Protein AF-T1FFJ6-F1 (afdb_monomer_lite)

Organism: Helobdella robusta (NCBI:txid6412)

InterPro domains:
  IPR009447 Phosphatidylinositol anchor biosynthesis protein PIGW/GWT1 [PF06423] (9-269)
  IPR009447 Phosphatidylinositol anchor biosynthesis protein PIGW/GWT1 [PTHR20661] (4-271)

pLDDT: mean 73.54, std 19.2, range [26.17, 97.69]

Structure (mmCIF, N/CA/C/O backbone):
data_AF-T1FFJ6-F1
#
_entry.id   AF-T1FFJ6-F1
#
loop_
_atom_site.group_PDB
_atom_site.id
_atom_site.type_symbol
_atom_site.label_atom_id
_atom_site.label_alt_id
_atom_site.label_comp_id
_atom_site.label_asym_id
_atom_site.label_entity_id
_atom_site.label_seq_id
_atom_site.pdbx_PDB_ins_code
_atom_site.Cartn_x
_atom_site.Cartn_y
_atom_site.Cartn_z
_atom_site.occupancy
_atom_site.B_iso_or_equiv
_atom_site.auth_seq_id
_atom_site.auth_comp_id
_atom_site.auth_asym_id
_atom_site.auth_atom_id
_atom_site.pdbx_PDB_model_num
ATOM 1 N N . MET A 1 1 ? -25.593 -15.992 19.941 1.00 48.88 1 MET A N 1
ATOM 2 C CA . MET A 1 1 ? -24.433 -15.674 19.081 1.00 48.88 1 MET A CA 1
ATOM 3 C C . MET A 1 1 ? -24.689 -14.421 18.258 1.00 48.88 1 MET A C 1
ATOM 5 O O . MET A 1 1 ? -23.862 -13.528 18.334 1.00 48.88 1 MET A O 1
ATOM 9 N N . ASP A 1 2 ? -25.833 -14.287 17.578 1.00 47.91 2 ASP A N 1
ATOM 10 C CA . ASP A 1 2 ? -26.120 -13.115 16.725 1.00 47.91 2 ASP A CA 1
ATOM 11 C C . ASP A 1 2 ? -26.075 -11.757 17.444 1.00 47.91 2 ASP A C 1
ATOM 13 O O . ASP A 1 2 ? -25.534 -10.806 16.896 1.00 47.91 2 ASP A O 1
ATOM 17 N N . PHE A 1 3 ? -26.541 -11.679 18.696 1.00 49.06 3 PHE A N 1
ATOM 18 C CA . PHE A 1 3 ? -26.467 -10.452 19.506 1.00 49.06 3 PHE A CA 1
ATOM 19 C C . PHE A 1 3 ? -25.027 -10.047 19.881 1.00 49.06 3 PHE A C 1
ATOM 21 O O . PHE A 1 3 ? -24.691 -8.871 19.914 1.00 49.06 3 PHE A O 1
ATOM 28 N N . PHE A 1 4 ? -24.148 -11.023 20.128 1.00 52.62 4 PHE A N 1
ATOM 29 C CA . PHE A 1 4 ? -22.737 -10.763 20.445 1.00 52.62 4 PHE A CA 1
ATOM 30 C C . PHE A 1 4 ? -21.957 -10.335 19.194 1.00 52.62 4 PHE A C 1
ATOM 32 O O . PHE A 1 4 ? -21.133 -9.428 19.236 1.00 52.62 4 PHE A O 1
ATOM 39 N N . PHE A 1 5 ? -22.268 -10.940 18.043 1.00 55.56 5 PHE A N 1
ATOM 40 C CA . PHE A 1 5 ? -21.715 -10.502 16.763 1.00 55.56 5 PHE A CA 1
ATOM 41 C C . PHE A 1 5 ? -22.251 -9.136 16.327 1.00 55.56 5 PHE A C 1
ATOM 43 O O . PHE A 1 5 ? -21.512 -8.403 15.679 1.00 55.56 5 PHE A O 1
ATOM 50 N N . SER A 1 6 ? -23.499 -8.770 16.646 1.00 58.81 6 SER A N 1
ATOM 51 C CA . SER A 1 6 ? -24.002 -7.423 16.353 1.00 58.81 6 SER A CA 1
ATOM 52 C C . SER A 1 6 ? -23.349 -6.370 17.246 1.00 58.81 6 SER A C 1
ATOM 54 O O . SER A 1 6 ? -22.950 -5.334 16.726 1.00 58.81 6 SER A O 1
ATOM 56 N N . SER A 1 7 ? -23.147 -6.649 18.541 1.00 60.81 7 SER A N 1
ATOM 57 C CA . SER A 1 7 ? -22.495 -5.693 19.447 1.00 60.81 7 SER A CA 1
ATOM 58 C C . SER A 1 7 ? -21.032 -5.442 19.074 1.00 60.81 7 SER A C 1
ATOM 60 O O . SER A 1 7 ? -20.617 -4.291 19.005 1.00 60.81 7 SER A O 1
ATOM 62 N N . LEU A 1 8 ? -20.265 -6.491 18.745 1.00 63.72 8 LEU A N 1
ATOM 63 C CA . LEU A 1 8 ? -18.880 -6.344 18.270 1.00 63.72 8 LEU A CA 1
ATOM 64 C C . LEU A 1 8 ? -18.794 -5.562 16.950 1.00 63.72 8 LEU A C 1
ATOM 66 O O . LEU A 1 8 ? -17.828 -4.843 16.710 1.00 63.72 8 LEU A O 1
ATOM 70 N N . LYS A 1 9 ? -19.806 -5.683 16.081 1.00 66.75 9 LYS A N 1
ATOM 71 C CA . LYS A 1 9 ? -19.880 -4.918 14.828 1.00 66.75 9 LYS A CA 1
ATOM 72 C C . LYS A 1 9 ? -20.173 -3.441 15.076 1.00 66.75 9 LYS A C 1
ATOM 74 O O . LYS A 1 9 ? -19.545 -2.602 14.442 1.00 66.75 9 LYS A O 1
ATOM 79 N N . GLU A 1 10 ? -21.107 -3.118 15.966 1.00 72.06 10 GLU A N 1
ATOM 80 C CA . GLU A 1 10 ? -21.405 -1.726 16.333 1.00 72.06 10 GLU A CA 1
ATOM 81 C C . GLU A 1 10 ? -20.199 -1.058 16.998 1.00 72.06 10 GLU A C 1
ATOM 83 O O . GLU A 1 10 ? -19.847 0.067 16.649 1.00 72.06 10 GLU A O 1
ATOM 88 N N . GLU A 1 11 ? -19.511 -1.787 17.879 1.00 75.38 11 GLU A N 1
ATOM 89 C CA . GLU A 1 11 ? -18.262 -1.341 18.493 1.00 75.38 11 GLU A CA 1
ATOM 90 C C . GLU A 1 11 ? -17.177 -1.085 17.440 1.00 75.38 11 GLU A C 1
ATOM 92 O O . GLU A 1 11 ? -16.515 -0.049 17.475 1.00 75.38 11 GLU A O 1
ATOM 97 N N . HIS A 1 12 ? -17.043 -1.975 16.452 1.00 74.12 12 HIS A N 1
ATOM 98 C CA . HIS A 1 12 ? -16.113 -1.789 15.342 1.00 74.12 12 HIS A CA 1
ATOM 99 C C . HIS A 1 12 ? -16.425 -0.539 14.514 1.00 74.12 12 HIS A C 1
ATOM 101 O O . HIS A 1 12 ? -15.521 0.240 14.224 1.00 74.12 12 HIS A O 1
ATOM 107 N N . VAL A 1 13 ? -17.694 -0.334 14.144 1.00 73.12 13 VAL A N 1
ATOM 108 C CA . VAL A 1 13 ? -18.114 0.840 13.366 1.00 73.12 13 VAL A CA 1
ATOM 109 C C . VAL A 1 13 ? -17.794 2.112 14.141 1.00 73.12 13 VAL A C 1
ATOM 111 O O . VAL A 1 13 ? -17.107 2.979 13.610 1.00 73.12 13 VAL A O 1
ATOM 114 N N . HIS A 1 14 ? -18.188 2.176 15.415 1.00 75.62 14 HIS A N 1
ATOM 115 C CA . HIS A 1 14 ? -17.895 3.318 16.279 1.00 75.62 14 HIS A CA 1
ATOM 116 C C . HIS A 1 14 ? -16.385 3.561 16.440 1.00 75.62 14 HIS A C 1
ATOM 118 O O . HIS A 1 14 ? -15.943 4.699 16.564 1.00 75.62 14 HIS A O 1
ATOM 124 N N . PHE A 1 15 ? -15.573 2.503 16.419 1.00 80.19 15 PHE A N 1
ATOM 125 C CA . PHE A 1 15 ? -14.118 2.589 16.528 1.00 80.19 15 PHE A CA 1
ATOM 126 C C . PHE A 1 15 ? -13.425 3.176 15.282 1.00 80.19 15 PHE A C 1
ATOM 128 O O . PHE A 1 15 ? -12.312 3.703 15.386 1.00 80.19 15 PHE A O 1
ATOM 135 N N . VAL A 1 16 ? -14.047 3.096 14.101 1.00 75.62 16 VAL A N 1
ATOM 136 C CA . VAL A 1 16 ? -13.462 3.578 12.832 1.00 75.62 16 VAL A CA 1
ATOM 137 C C . VAL A 1 16 ? -14.151 4.823 12.257 1.00 75.62 16 VAL A C 1
ATOM 139 O O . VAL A 1 16 ? -13.562 5.482 11.400 1.00 75.62 16 VAL A O 1
ATOM 142 N N . SER A 1 17 ? -15.339 5.189 12.745 1.00 77.19 17 SER A N 1
ATOM 143 C CA . SER A 1 17 ? -16.136 6.345 12.293 1.00 77.19 17 SER A CA 1
ATOM 144 C C . SER A 1 17 ? -15.905 7.628 13.101 1.00 77.19 17 SER A C 1
ATOM 146 O O . SER A 1 17 ? -15.390 7.577 14.214 1.00 77.19 17 SER A O 1
ATOM 148 N N . GLY A 1 18 ? -16.366 8.767 12.574 1.00 77.06 18 GLY A N 1
ATOM 149 C CA . GLY A 1 18 ? -16.426 10.043 13.302 1.00 77.06 18 GLY A CA 1
ATOM 150 C C . GLY A 1 18 ? -15.086 10.771 13.438 1.00 77.06 18 GLY A C 1
ATOM 151 O O . GLY A 1 18 ? -14.865 11.481 14.417 1.00 77.06 18 GLY A O 1
ATOM 152 N N . HIS A 1 19 ? -14.175 10.569 12.483 1.00 82.25 19 HIS A N 1
ATOM 153 C CA . HIS A 1 19 ? -12.836 11.150 12.508 1.00 82.25 19 HIS A CA 1
ATOM 154 C C . HIS A 1 19 ? -12.722 12.372 11.583 1.00 82.25 19 HIS A C 1
ATOM 156 O O . HIS A 1 19 ? -13.104 12.332 10.413 1.00 82.25 19 HIS A O 1
ATOM 162 N N . ASP A 1 20 ? -12.108 13.436 12.103 1.00 82.50 20 ASP A N 1
ATOM 163 C CA . ASP A 1 20 ? -11.912 14.731 11.430 1.00 82.50 20 ASP A CA 1
ATOM 164 C C . ASP A 1 20 ? -10.543 14.840 10.705 1.00 82.50 20 ASP A C 1
ATOM 166 O O . ASP A 1 20 ? -10.073 15.928 10.370 1.00 82.50 20 ASP A O 1
ATOM 170 N N . GLY A 1 21 ? -9.859 13.707 10.493 1.00 84.50 21 GLY A N 1
ATOM 171 C CA . GLY A 1 21 ? -8.559 13.637 9.811 1.00 84.50 21 GLY A CA 1
ATOM 172 C C . GLY A 1 21 ? -7.386 14.285 10.555 1.00 84.50 21 GLY A C 1
ATOM 173 O O . GLY A 1 21 ? -7.416 14.480 11.771 1.00 84.50 21 GLY A O 1
ATOM 174 N N . SER A 1 22 ? -6.317 14.594 9.815 1.00 89.25 22 SER A N 1
ATOM 175 C CA . SER A 1 22 ? -5.122 15.290 10.301 1.00 89.25 22 SER A CA 1
ATOM 176 C C . SER A 1 22 ? -4.778 16.516 9.449 1.00 89.25 22 SER A C 1
ATOM 178 O O . SER A 1 22 ? -5.374 16.774 8.398 1.00 89.25 22 SER A O 1
ATOM 180 N N . ASP A 1 23 ? -3.764 17.264 9.886 1.00 89.38 23 ASP A N 1
ATOM 181 C CA . ASP A 1 23 ? -3.165 18.322 9.076 1.00 89.38 23 ASP A CA 1
ATOM 182 C C . ASP A 1 23 ? -2.488 17.729 7.818 1.00 89.38 23 ASP A C 1
ATOM 184 O O . ASP A 1 23 ? -1.872 16.655 7.903 1.00 89.38 23 ASP A O 1
ATOM 188 N N . PRO A 1 24 ? -2.558 18.393 6.646 1.00 85.38 24 PRO A N 1
ATOM 189 C CA . PRO A 1 24 ? -1.894 17.925 5.430 1.00 85.38 24 PRO A CA 1
ATOM 190 C C . PRO A 1 24 ? -0.385 17.697 5.588 1.00 85.38 24 PRO A C 1
ATOM 192 O O . PRO A 1 24 ? 0.166 16.804 4.940 1.00 85.38 24 PRO A O 1
ATOM 195 N N . PHE A 1 25 ? 0.290 18.471 6.443 1.00 83.81 25 PHE A N 1
ATOM 196 C CA . PHE A 1 25 ? 1.712 18.302 6.725 1.00 83.81 25 PHE A CA 1
ATOM 197 C C . PHE A 1 25 ? 2.003 16.965 7.410 1.00 83.81 25 PHE A C 1
ATOM 199 O O . PHE A 1 25 ? 2.988 16.316 7.065 1.00 83.81 25 PHE A O 1
ATOM 206 N N . ASP A 1 26 ? 1.141 16.516 8.324 1.00 86.75 26 ASP A N 1
ATOM 207 C CA . ASP A 1 26 ? 1.302 15.235 9.022 1.00 86.75 26 ASP A CA 1
ATOM 208 C C . ASP A 1 26 ? 1.149 14.046 8.057 1.00 86.75 26 ASP A C 1
ATOM 210 O O . ASP A 1 26 ? 1.965 13.116 8.040 1.00 86.75 26 ASP A O 1
ATOM 214 N N . VAL A 1 27 ? 0.170 14.123 7.146 1.00 87.25 27 VAL A N 1
ATOM 215 C CA . VAL A 1 27 ? 0.015 13.122 6.077 1.00 87.25 27 VAL A CA 1
ATOM 216 C C . VAL A 1 27 ? 1.227 13.133 5.145 1.00 87.25 27 VAL A C 1
ATOM 218 O O . VAL A 1 27 ? 1.768 12.074 4.824 1.00 87.25 27 VAL A O 1
ATOM 221 N N . MET A 1 28 ? 1.704 14.314 4.736 1.00 81.56 28 MET A N 1
ATOM 222 C CA . MET A 1 28 ? 2.880 14.441 3.871 1.00 81.56 28 MET A CA 1
ATOM 223 C C . MET A 1 28 ? 4.142 13.883 4.541 1.00 81.56 28 MET A C 1
ATOM 225 O O . MET A 1 28 ? 4.908 13.157 3.903 1.00 81.56 28 MET A O 1
ATOM 229 N N . LEU A 1 29 ? 4.341 14.179 5.827 1.00 83.19 29 LEU A N 1
ATOM 230 C CA . LEU A 1 29 ? 5.449 13.663 6.622 1.00 83.19 29 LEU A CA 1
ATOM 231 C C . LEU A 1 29 ? 5.382 12.136 6.724 1.00 83.19 29 LEU A C 1
ATOM 233 O O . LEU A 1 29 ? 6.399 11.465 6.584 1.00 83.19 29 LEU A O 1
ATOM 237 N N . THR A 1 30 ? 4.196 11.560 6.890 1.00 87.75 30 THR A N 1
ATOM 238 C CA . THR A 1 30 ? 4.016 10.102 6.926 1.00 87.75 30 THR A CA 1
ATOM 239 C C . THR A 1 30 ? 4.314 9.456 5.567 1.00 87.75 30 THR A C 1
ATOM 241 O O . THR A 1 30 ? 5.033 8.458 5.482 1.00 87.75 30 THR A O 1
ATOM 244 N N . VAL A 1 31 ? 3.850 10.060 4.468 1.00 82.94 31 VAL A N 1
ATOM 245 C CA . VAL A 1 31 ? 4.131 9.594 3.096 1.00 82.94 31 VAL A CA 1
ATOM 246 C C . VAL A 1 31 ? 5.627 9.689 2.750 1.00 82.94 31 VAL A C 1
ATOM 248 O O . VAL A 1 31 ? 6.124 8.901 1.942 1.00 82.94 31 VAL A O 1
ATOM 251 N N . PHE A 1 32 ? 6.378 10.589 3.396 1.00 80.44 32 PHE A N 1
ATOM 252 C CA . PHE A 1 32 ? 7.828 10.732 3.217 1.00 80.44 32 PHE A CA 1
ATOM 253 C C . PHE A 1 32 ? 8.642 9.493 3.647 1.00 80.44 32 PHE A C 1
ATOM 255 O O . PHE A 1 32 ? 9.772 9.311 3.185 1.00 80.44 32 PHE A O 1
ATOM 262 N N . SER A 1 33 ? 8.068 8.585 4.443 1.00 82.81 33 SER A N 1
ATOM 263 C CA . SER A 1 33 ? 8.694 7.293 4.770 1.00 82.81 33 SER A CA 1
ATOM 264 C C . SER A 1 33 ? 9.061 6.476 3.523 1.00 82.81 33 SER A C 1
ATOM 266 O O . SER A 1 33 ? 10.101 5.819 3.502 1.00 82.81 33 SER A O 1
ATOM 268 N N . ALA A 1 34 ? 8.259 6.554 2.455 1.00 79.19 34 ALA A N 1
ATOM 269 C CA . ALA A 1 34 ? 8.479 5.827 1.207 1.00 79.19 34 ALA A CA 1
ATOM 270 C C . ALA A 1 34 ? 9.764 6.252 0.461 1.00 79.19 34 ALA A C 1
ATOM 272 O O . ALA A 1 34 ? 10.629 5.401 0.236 1.00 79.19 34 ALA A O 1
ATOM 273 N N . PRO A 1 35 ? 9.964 7.531 0.076 1.00 77.94 35 PRO A N 1
ATOM 274 C CA . PRO A 1 35 ? 11.212 7.950 -0.562 1.00 77.94 35 PRO A CA 1
ATOM 275 C C . PRO A 1 35 ? 12.431 7.774 0.355 1.00 77.94 35 PRO A C 1
ATOM 277 O O . PRO A 1 35 ? 13.499 7.400 -0.136 1.00 77.94 35 PRO A O 1
ATOM 280 N N . LEU A 1 36 ? 12.275 7.964 1.672 1.00 74.88 36 LEU A N 1
ATOM 281 C CA . LEU A 1 36 ? 13.340 7.711 2.642 1.00 74.88 36 LEU A CA 1
ATOM 282 C C . LEU A 1 36 ? 13.771 6.237 2.641 1.00 74.88 36 LEU A C 1
ATOM 284 O O . LEU A 1 36 ? 14.962 5.942 2.580 1.00 74.88 36 LEU A O 1
ATOM 288 N N . ALA A 1 37 ? 12.818 5.308 2.639 1.00 79.06 37 ALA A N 1
ATOM 289 C CA . ALA A 1 37 ? 13.083 3.877 2.573 1.00 79.06 37 ALA A CA 1
ATOM 290 C C . ALA A 1 37 ? 13.838 3.475 1.292 1.00 79.06 37 ALA A C 1
ATOM 292 O O . ALA A 1 37 ? 14.792 2.698 1.353 1.00 79.06 37 ALA A O 1
ATOM 293 N N . VAL A 1 38 ? 13.495 4.045 0.128 1.00 75.44 38 VAL A N 1
ATOM 294 C CA . VAL A 1 38 ? 14.274 3.815 -1.107 1.00 75.44 38 VAL A CA 1
ATOM 295 C C . VAL A 1 38 ? 15.690 4.339 -0.964 1.00 75.44 38 VAL A C 1
ATOM 297 O O . VAL A 1 38 ? 16.635 3.639 -1.327 1.00 75.44 38 VAL A O 1
ATOM 300 N N . PHE A 1 39 ? 15.843 5.561 -0.455 1.00 71.62 39 PHE A N 1
ATOM 301 C CA . PHE A 1 39 ? 17.149 6.171 -0.252 1.00 71.62 39 PHE A CA 1
ATOM 302 C C . PHE A 1 39 ? 18.029 5.297 0.651 1.00 71.62 39 PHE A C 1
ATOM 304 O O . PHE A 1 39 ? 19.141 4.942 0.265 1.00 71.62 39 PHE A O 1
ATOM 311 N N . LEU A 1 40 ? 17.494 4.844 1.787 1.00 71.62 40 LEU A N 1
ATOM 312 C CA . LEU A 1 40 ? 18.174 3.927 2.701 1.00 71.62 40 LEU A CA 1
ATOM 313 C C . LEU A 1 40 ? 18.520 2.597 2.032 1.00 71.62 40 LEU A C 1
ATOM 315 O O . LEU A 1 40 ? 19.636 2.115 2.185 1.00 71.62 40 LEU A O 1
ATOM 319 N N . CYS A 1 41 ? 17.618 2.033 1.230 1.00 75.12 41 CYS A N 1
ATOM 320 C CA . CYS A 1 41 ? 17.872 0.794 0.498 1.00 75.12 41 CYS A CA 1
ATOM 321 C C . CYS A 1 41 ? 19.074 0.941 -0.451 1.00 75.12 41 CYS A C 1
ATOM 323 O O . CYS A 1 41 ? 19.947 0.079 -0.477 1.00 75.12 41 CYS A O 1
ATOM 325 N N . ARG A 1 42 ? 19.196 2.077 -1.154 1.00 71.94 42 ARG A N 1
ATOM 326 C CA . ARG A 1 42 ? 20.361 2.385 -2.015 1.00 71.94 42 ARG A CA 1
ATOM 327 C C . ARG A 1 42 ? 21.646 2.656 -1.247 1.00 71.94 42 ARG A C 1
ATOM 329 O O . ARG A 1 42 ? 22.734 2.467 -1.780 1.00 71.94 42 ARG A O 1
ATOM 336 N N . CYS A 1 43 ? 21.508 3.186 -0.044 1.00 67.50 43 CYS A N 1
ATOM 337 C CA . CYS A 1 43 ? 22.608 3.526 0.839 1.00 67.50 43 CYS A CA 1
ATOM 338 C C . CYS A 1 43 ? 23.194 2.286 1.528 1.00 67.50 43 CYS A C 1
ATOM 340 O O . CYS A 1 43 ? 24.407 2.200 1.694 1.00 67.50 43 CYS A O 1
ATOM 342 N N . LEU A 1 44 ? 22.342 1.339 1.921 1.00 69.81 44 LEU A N 1
ATOM 343 C CA . LEU A 1 44 ? 22.714 0.173 2.721 1.00 69.81 44 LEU A CA 1
ATOM 344 C C . LEU A 1 44 ? 23.055 -1.059 1.873 1.00 69.81 44 LEU A C 1
ATOM 346 O O . LEU A 1 44 ? 23.876 -1.869 2.302 1.00 69.81 44 LEU A O 1
ATOM 350 N N . LEU A 1 45 ? 22.443 -1.215 0.693 1.00 70.75 45 LEU A N 1
ATOM 351 C CA . LEU A 1 45 ? 22.651 -2.375 -0.173 1.00 70.75 45 LEU A CA 1
ATOM 352 C C . LEU A 1 45 ? 23.472 -2.015 -1.424 1.00 70.75 45 LEU A C 1
ATOM 354 O O . LEU A 1 45 ? 23.149 -1.038 -2.105 1.00 70.75 45 LEU A O 1
ATOM 358 N N . PRO A 1 46 ? 24.483 -2.830 -1.790 1.00 66.88 46 PRO A N 1
ATOM 359 C CA . PRO A 1 46 ? 25.193 -2.688 -3.056 1.00 66.88 46 PRO A CA 1
ATOM 360 C C . PRO A 1 46 ? 24.244 -2.728 -4.260 1.00 66.88 46 PRO A C 1
ATOM 362 O O . PRO A 1 46 ? 23.199 -3.395 -4.248 1.00 66.88 46 PRO A O 1
ATOM 365 N N . SER A 1 47 ? 24.623 -2.028 -5.330 1.00 61.91 47 SER A N 1
ATOM 366 C CA . SER A 1 47 ? 23.827 -1.956 -6.562 1.00 61.91 47 SER A CA 1
ATOM 367 C C . SER A 1 47 ? 23.625 -3.332 -7.205 1.00 61.91 47 SER A C 1
ATOM 369 O O . SER A 1 47 ? 22.584 -3.604 -7.802 1.00 61.91 47 SER A O 1
ATOM 371 N N . GLU A 1 48 ? 24.573 -4.237 -6.996 1.00 59.66 48 GLU A N 1
ATOM 372 C CA . GLU A 1 48 ? 24.557 -5.623 -7.428 1.00 59.66 48 GLU A CA 1
ATOM 373 C C . GLU A 1 48 ? 23.458 -6.400 -6.697 1.00 59.66 48 GLU A C 1
ATOM 375 O O . GLU A 1 48 ? 22.693 -7.109 -7.337 1.00 59.66 48 GLU A O 1
ATOM 380 N N . CYS A 1 49 ? 23.286 -6.202 -5.387 1.00 57.81 49 CYS A N 1
ATOM 381 C CA . CYS A 1 49 ? 22.248 -6.872 -4.598 1.00 57.81 49 CYS A CA 1
ATOM 382 C C . CYS A 1 49 ? 20.834 -6.425 -4.991 1.00 57.81 49 CYS A C 1
ATOM 384 O O . CYS A 1 49 ? 19.924 -7.245 -5.103 1.00 57.81 49 CYS A O 1
ATOM 386 N N . THR A 1 50 ? 20.650 -5.135 -5.258 1.00 56.94 50 THR A N 1
ATOM 387 C CA . THR A 1 50 ? 19.323 -4.559 -5.538 1.00 56.94 50 THR A CA 1
ATOM 388 C C . THR A 1 50 ? 18.946 -4.603 -7.019 1.00 56.94 50 THR A C 1
ATOM 390 O O . THR A 1 50 ? 17.777 -4.773 -7.356 1.00 56.94 50 THR A O 1
ATOM 393 N N . THR A 1 51 ? 19.917 -4.474 -7.929 1.00 57.06 51 THR A N 1
ATOM 394 C CA . THR A 1 51 ? 19.678 -4.273 -9.375 1.00 57.06 51 THR A CA 1
ATOM 395 C C . THR A 1 51 ? 20.547 -5.130 -10.302 1.00 57.06 51 THR A C 1
ATOM 397 O O . THR A 1 51 ? 20.441 -5.006 -11.529 1.00 57.06 51 THR A O 1
ATOM 400 N N . GLY A 1 52 ? 21.381 -6.014 -9.740 1.00 57.09 52 GLY A N 1
ATOM 401 C CA . GLY A 1 52 ? 22.308 -6.854 -10.496 1.00 57.09 52 GLY A CA 1
ATOM 402 C C . GLY A 1 52 ? 21.636 -7.948 -11.345 1.00 57.09 52 GLY A C 1
ATOM 403 O O . GLY A 1 52 ? 20.435 -8.217 -11.187 1.00 57.09 52 GLY A O 1
ATOM 404 N N . PRO A 1 53 ? 22.399 -8.596 -12.249 1.00 53.84 53 PRO A N 1
ATOM 405 C CA . PRO A 1 53 ? 21.913 -9.650 -13.144 1.00 53.84 53 PRO A CA 1
ATOM 406 C C . PRO A 1 53 ? 21.272 -10.823 -12.389 1.00 53.84 53 PRO A C 1
ATOM 408 O O . PRO A 1 53 ? 21.765 -11.260 -11.351 1.00 53.84 53 PRO A O 1
ATOM 411 N N . ARG A 1 54 ? 20.165 -11.370 -12.909 1.00 51.25 54 ARG A N 1
ATOM 412 C CA . ARG A 1 54 ? 19.362 -12.413 -12.230 1.00 51.25 54 ARG A CA 1
ATOM 413 C C . ARG A 1 54 ? 20.161 -13.668 -11.851 1.00 51.25 54 ARG A C 1
ATOM 415 O O . ARG A 1 54 ? 19.922 -14.220 -10.780 1.00 51.25 54 ARG A O 1
ATOM 422 N N . HIS A 1 55 ? 21.130 -14.072 -12.674 1.00 52.19 55 HIS A N 1
ATOM 423 C CA . HIS A 1 55 ? 21.933 -15.279 -12.448 1.00 52.19 55 HIS A CA 1
ATOM 424 C C . HIS A 1 55 ? 22.847 -15.183 -11.211 1.00 52.19 55 HIS A C 1
ATOM 426 O O . HIS A 1 55 ? 23.040 -16.180 -10.523 1.00 52.19 55 HIS A O 1
ATOM 432 N N . LEU A 1 56 ? 23.337 -13.986 -10.864 1.00 46.78 56 LEU A N 1
ATOM 433 C CA . LEU A 1 56 ? 24.194 -13.761 -9.688 1.00 46.78 56 LEU A CA 1
ATOM 434 C C . LEU A 1 56 ? 23.419 -13.791 -8.364 1.00 46.78 56 LEU A C 1
ATOM 436 O O . LEU A 1 56 ? 24.008 -13.934 -7.295 1.00 46.78 56 LEU A O 1
ATOM 440 N N . LEU A 1 57 ? 22.094 -13.642 -8.421 1.00 53.00 57 LEU A N 1
ATOM 441 C CA . LEU A 1 57 ? 21.266 -13.354 -7.249 1.00 53.00 57 LEU A CA 1
ATOM 442 C C . LEU A 1 57 ? 20.227 -14.426 -6.928 1.00 53.00 57 LEU A C 1
ATOM 444 O O . LEU A 1 57 ? 19.625 -14.356 -5.864 1.00 53.00 57 LEU A O 1
ATOM 448 N N . ASN A 1 58 ? 20.072 -15.440 -7.783 1.00 54.16 58 ASN A N 1
ATOM 449 C CA . ASN A 1 58 ? 19.377 -16.690 -7.446 1.00 54.16 58 ASN A CA 1
ATOM 450 C C . ASN A 1 58 ? 20.236 -17.631 -6.566 1.00 54.16 58 ASN A C 1
ATOM 452 O O . ASN A 1 58 ? 19.870 -18.783 -6.347 1.00 54.16 58 ASN A O 1
ATOM 456 N N . GLY A 1 59 ? 21.388 -17.161 -6.073 1.00 60.66 59 GLY A N 1
ATOM 457 C CA . GLY A 1 59 ? 22.277 -17.914 -5.187 1.00 60.66 59 GLY A CA 1
ATOM 458 C C . GLY A 1 59 ? 21.799 -17.996 -3.728 1.00 60.66 59 GLY A C 1
ATOM 459 O O . GLY A 1 59 ? 20.709 -17.552 -3.367 1.00 60.66 59 GLY A O 1
ATOM 460 N N . LYS A 1 60 ? 22.678 -18.514 -2.857 1.00 59.84 60 LYS A N 1
ATOM 461 C CA . LYS A 1 60 ? 22.439 -18.777 -1.418 1.00 59.84 60 LYS A CA 1
ATOM 462 C C . LYS A 1 60 ? 21.896 -17.585 -0.604 1.00 59.84 60 LYS A C 1
ATOM 464 O O . LYS A 1 60 ? 21.323 -17.802 0.457 1.00 59.84 60 LYS A O 1
ATOM 469 N N . TYR A 1 61 ? 22.056 -16.346 -1.078 1.00 72.00 61 TYR A N 1
ATOM 470 C CA . TYR A 1 61 ? 21.687 -15.122 -0.352 1.00 72.00 61 TYR A CA 1
ATOM 471 C C . TYR A 1 61 ? 20.400 -14.443 -0.853 1.00 72.00 61 TYR A C 1
ATOM 473 O O . TYR A 1 61 ? 20.063 -13.367 -0.364 1.00 72.00 61 TYR A O 1
ATOM 481 N N . ALA A 1 62 ? 19.657 -15.050 -1.790 1.00 78.56 62 ALA A N 1
ATOM 482 C CA . ALA A 1 62 ? 18.425 -14.471 -2.343 1.00 78.56 62 ALA A CA 1
ATOM 483 C C . ALA A 1 62 ? 17.392 -14.127 -1.255 1.00 78.56 62 ALA A C 1
ATOM 485 O O . ALA A 1 62 ? 16.854 -13.021 -1.223 1.00 78.56 62 ALA A O 1
ATOM 486 N N . PHE A 1 63 ? 17.172 -15.060 -0.322 1.00 83.56 63 PHE A N 1
ATOM 487 C CA . PHE A 1 63 ? 16.249 -14.882 0.798 1.00 83.56 63 PHE A CA 1
ATOM 488 C C . PHE A 1 63 ? 16.709 -13.787 1.765 1.00 83.56 63 PHE A C 1
ATOM 490 O O . PHE A 1 63 ? 15.903 -12.960 2.182 1.00 83.56 63 PHE A O 1
ATOM 497 N N . LEU A 1 64 ? 18.005 -13.750 2.091 1.00 84.38 64 LEU A N 1
ATOM 498 C CA . LEU A 1 64 ? 18.566 -12.724 2.970 1.00 84.38 64 LEU A CA 1
ATOM 499 C C . LEU A 1 64 ? 18.418 -11.333 2.347 1.00 84.38 64 LEU A C 1
ATOM 501 O O . LEU A 1 64 ? 18.003 -10.398 3.021 1.00 84.38 64 LEU A O 1
ATOM 505 N N . ASN A 1 65 ? 18.700 -11.206 1.052 1.00 83.69 65 ASN A N 1
ATOM 506 C CA . ASN A 1 65 ? 18.542 -9.952 0.330 1.00 83.69 65 ASN A CA 1
ATOM 507 C C . ASN A 1 65 ? 17.072 -9.505 0.280 1.00 83.69 65 ASN A C 1
ATOM 509 O O . ASN A 1 65 ? 16.778 -8.351 0.568 1.00 83.69 65 ASN A O 1
ATOM 513 N N . PHE A 1 66 ? 16.140 -10.427 0.008 1.00 89.25 66 PHE A N 1
ATOM 514 C CA . PHE A 1 66 ? 14.704 -10.153 0.114 1.00 89.25 66 PHE A CA 1
ATOM 515 C C . PHE A 1 66 ? 14.316 -9.680 1.520 1.00 89.25 66 PHE A C 1
ATOM 517 O O . PHE A 1 66 ? 13.594 -8.697 1.653 1.00 89.25 66 PHE A O 1
ATOM 524 N N . PHE A 1 67 ? 14.802 -10.350 2.566 1.00 91.44 67 PHE A N 1
ATOM 525 C CA . PHE A 1 67 ? 14.491 -9.994 3.947 1.00 91.44 67 PHE A CA 1
ATOM 526 C C . PHE A 1 67 ? 15.010 -8.595 4.305 1.00 91.44 67 PHE A C 1
ATOM 528 O O . PHE A 1 67 ? 14.283 -7.809 4.907 1.00 91.44 67 PHE A O 1
ATOM 535 N N . VAL A 1 68 ? 16.228 -8.246 3.882 1.00 89.31 68 VAL A N 1
ATOM 536 C CA . VAL A 1 68 ? 16.783 -6.901 4.090 1.00 89.31 68 VAL A CA 1
ATOM 537 C C . VAL A 1 68 ? 16.025 -5.853 3.265 1.00 89.31 68 VAL A C 1
ATOM 539 O O . VAL A 1 68 ? 15.680 -4.802 3.803 1.00 89.31 68 VAL A O 1
ATOM 542 N N . GLU A 1 69 ? 15.688 -6.137 2.001 1.00 89.31 69 GLU A N 1
ATOM 543 C CA . GLU A 1 69 ? 14.823 -5.263 1.194 1.00 89.31 69 GLU A CA 1
ATOM 544 C C . GLU A 1 69 ? 13.455 -5.062 1.862 1.00 89.31 69 GLU A C 1
ATOM 546 O O . GLU A 1 69 ? 12.966 -3.939 1.907 1.00 89.31 69 GLU A O 1
ATOM 551 N N . TYR A 1 70 ? 12.854 -6.109 2.428 1.00 94.81 70 TYR A N 1
ATOM 552 C CA . TYR A 1 70 ? 11.594 -6.026 3.165 1.00 94.81 70 TYR A CA 1
ATOM 553 C C . TYR A 1 70 ? 11.712 -5.129 4.407 1.00 94.81 70 TYR A C 1
ATOM 555 O O . TYR A 1 70 ? 10.884 -4.234 4.595 1.00 94.81 70 TYR A O 1
ATOM 563 N N . LEU A 1 71 ? 12.752 -5.324 5.226 1.00 94.19 71 LEU A N 1
ATOM 564 C CA . LEU A 1 71 ? 12.979 -4.518 6.428 1.00 94.19 71 LEU A CA 1
ATOM 565 C C . LEU A 1 71 ? 13.165 -3.032 6.098 1.00 94.19 71 LEU A C 1
ATOM 567 O O . LEU A 1 71 ? 12.659 -2.171 6.810 1.00 94.19 71 LEU A O 1
ATOM 571 N N . ILE A 1 72 ? 13.867 -2.717 5.012 1.00 88.56 72 ILE A N 1
ATOM 572 C CA . ILE A 1 72 ? 14.117 -1.322 4.645 1.00 88.56 72 ILE A CA 1
ATOM 573 C C . ILE A 1 72 ? 12.910 -0.714 3.920 1.00 88.56 72 ILE A C 1
ATOM 575 O O . ILE A 1 72 ? 12.524 0.415 4.199 1.00 88.56 72 ILE A O 1
ATOM 579 N N . LEU A 1 73 ? 12.309 -1.430 2.966 1.00 88.50 73 LEU A N 1
ATOM 580 C CA . LEU A 1 73 ? 11.305 -0.861 2.062 1.00 88.50 73 LEU A CA 1
ATOM 581 C C . LEU A 1 73 ? 9.885 -0.911 2.624 1.00 88.50 73 LEU A C 1
ATOM 583 O O . LEU A 1 73 ? 9.120 0.023 2.398 1.00 88.50 73 LEU A O 1
ATOM 587 N N . VAL A 1 74 ? 9.522 -1.989 3.323 1.00 95.81 74 VAL A N 1
ATOM 588 C CA . VAL A 1 74 ? 8.152 -2.223 3.805 1.00 95.81 74 VAL A CA 1
ATOM 589 C C . VAL A 1 74 ? 8.048 -1.942 5.298 1.00 95.81 74 VAL A C 1
ATOM 591 O O . VAL A 1 74 ? 7.160 -1.196 5.709 1.00 95.81 74 VAL A O 1
ATOM 594 N N . ALA A 1 75 ? 8.968 -2.469 6.113 1.00 95.44 75 ALA A N 1
ATOM 595 C CA . ALA A 1 75 ? 8.881 -2.292 7.562 1.00 95.44 75 ALA A CA 1
ATOM 596 C C . ALA A 1 75 ? 9.084 -0.836 8.006 1.00 95.44 75 ALA A C 1
ATOM 598 O O . ALA A 1 75 ? 8.411 -0.403 8.935 1.00 95.44 75 ALA A O 1
ATOM 599 N N . THR A 1 76 ? 9.935 -0.050 7.333 1.00 92.81 76 THR A N 1
ATOM 600 C CA . THR A 1 76 ? 10.071 1.392 7.621 1.00 92.81 76 THR A CA 1
ATOM 601 C C . THR A 1 76 ? 8.761 2.152 7.401 1.00 92.81 76 THR A C 1
ATOM 603 O O . THR A 1 76 ? 8.397 2.987 8.226 1.00 92.81 76 THR A O 1
ATOM 606 N N . VAL A 1 77 ? 8.025 1.839 6.329 1.00 93.31 77 VAL A N 1
ATOM 607 C CA . VAL A 1 77 ? 6.718 2.454 6.046 1.00 93.31 77 VAL A CA 1
ATOM 608 C C . VAL A 1 77 ? 5.672 1.992 7.060 1.00 93.31 77 VAL A C 1
ATOM 610 O O . VAL A 1 77 ? 4.944 2.820 7.598 1.00 93.31 77 VAL A O 1
ATOM 613 N N . LEU A 1 78 ? 5.636 0.692 7.374 1.00 97.00 78 LEU A N 1
ATOM 614 C CA . LEU A 1 78 ? 4.743 0.140 8.396 1.00 97.00 78 LEU A CA 1
ATOM 615 C C . LEU A 1 78 ? 4.946 0.841 9.743 1.00 97.00 78 LEU A C 1
ATOM 617 O O . LEU A 1 78 ? 3.994 1.369 10.303 1.00 97.00 78 LEU A O 1
ATOM 621 N N . LEU A 1 79 ? 6.190 0.892 10.221 1.00 95.75 79 LEU A N 1
ATOM 622 C CA . LEU A 1 79 ? 6.558 1.502 11.496 1.00 95.75 79 LEU A CA 1
ATOM 623 C C . LEU A 1 79 ? 6.233 2.997 11.559 1.00 95.75 79 LEU A C 1
ATOM 625 O O . LEU A 1 79 ? 5.813 3.473 12.610 1.00 95.75 79 LEU A O 1
ATOM 629 N N . SER A 1 80 ? 6.409 3.724 10.455 1.00 93.88 80 SER A N 1
ATOM 630 C CA . SER A 1 80 ? 6.067 5.146 10.371 1.00 93.88 80 SER A CA 1
ATOM 631 C C . SER A 1 80 ? 4.557 5.396 10.429 1.00 93.88 80 SER A C 1
ATOM 633 O O . SER A 1 80 ? 4.108 6.309 11.113 1.00 93.88 80 SER A O 1
ATOM 635 N N . ILE A 1 81 ? 3.758 4.579 9.739 1.00 94.62 81 ILE A N 1
ATOM 636 C CA . ILE A 1 81 ? 2.300 4.754 9.697 1.00 94.62 81 ILE A CA 1
ATOM 637 C C . ILE A 1 81 ? 1.644 4.336 11.022 1.00 94.62 81 ILE A C 1
ATOM 639 O O . ILE A 1 81 ? 0.585 4.857 11.366 1.00 94.62 81 ILE A O 1
ATOM 643 N N . THR A 1 82 ? 2.253 3.410 11.770 1.00 95.69 82 THR A N 1
ATOM 644 C CA . THR A 1 82 ? 1.690 2.880 13.018 1.00 95.69 82 THR A CA 1
ATOM 645 C C . THR A 1 82 ? 2.409 3.425 14.252 1.00 95.69 82 THR A C 1
ATOM 647 O O . THR A 1 82 ? 2.036 4.467 14.787 1.00 95.69 82 THR A O 1
ATOM 650 N N . TYR A 1 83 ? 3.464 2.745 14.697 1.00 94.25 83 TYR A N 1
ATOM 651 C CA . TYR A 1 83 ? 4.070 2.927 16.014 1.00 94.25 83 TYR A CA 1
ATOM 652 C C . TYR A 1 83 ? 4.793 4.271 16.182 1.00 94.25 83 TYR A C 1
ATOM 654 O O . TYR A 1 83 ? 4.715 4.888 17.238 1.00 94.25 83 TYR A O 1
ATOM 662 N N . PHE A 1 84 ? 5.496 4.743 15.150 1.00 94.75 84 PHE A N 1
ATOM 663 C CA . PHE A 1 84 ? 6.246 6.005 15.190 1.00 94.75 84 PHE A CA 1
ATOM 664 C C . PHE A 1 84 ? 5.477 7.192 14.613 1.00 94.75 84 PHE A C 1
ATOM 666 O O . PHE A 1 84 ? 6.060 8.260 14.445 1.00 94.75 84 PHE A O 1
ATOM 673 N N . SER A 1 85 ? 4.184 7.038 14.347 1.00 92.88 85 SER A N 1
ATOM 674 C CA . SER A 1 85 ? 3.352 8.068 13.719 1.00 92.88 85 SER A CA 1
ATOM 675 C C . SER A 1 85 ? 3.377 9.419 14.443 1.00 92.88 85 SER A C 1
ATOM 677 O O . SER A 1 85 ? 3.449 10.460 13.796 1.00 92.88 85 SER A O 1
ATOM 679 N N . ASP A 1 86 ? 3.385 9.428 15.778 1.00 92.06 86 ASP A N 1
ATOM 680 C CA . ASP A 1 86 ? 3.462 10.655 16.593 1.00 92.06 86 ASP A CA 1
ATOM 681 C C . ASP A 1 86 ? 4.863 11.287 16.616 1.00 92.06 86 ASP A C 1
ATOM 683 O O . ASP A 1 86 ? 5.035 12.460 16.939 1.00 92.06 86 ASP A O 1
ATOM 687 N N . MET A 1 87 ? 5.889 10.507 16.276 1.00 92.62 87 MET A N 1
ATOM 688 C CA . MET A 1 87 ? 7.305 10.871 16.360 1.00 92.62 87 MET A CA 1
ATOM 689 C C . MET A 1 87 ? 8.009 10.667 15.008 1.00 92.62 87 MET A C 1
ATOM 691 O O . MET A 1 87 ? 9.209 10.386 14.968 1.00 92.62 87 MET A O 1
ATOM 695 N N . ASN A 1 88 ? 7.280 10.820 13.895 1.00 89.38 88 ASN A N 1
ATOM 696 C CA . ASN A 1 88 ? 7.761 10.488 12.550 1.00 89.38 88 ASN A CA 1
ATOM 697 C C . ASN A 1 88 ? 9.076 11.199 12.206 1.00 89.38 88 ASN A C 1
ATOM 699 O O . ASN A 1 88 ? 10.017 10.577 11.717 1.00 89.38 88 ASN A O 1
ATOM 703 N N . LEU A 1 89 ? 9.183 12.490 12.536 1.00 88.88 89 LEU A N 1
ATOM 704 C CA . LEU A 1 89 ? 10.404 13.259 12.300 1.00 88.88 89 LEU A CA 1
ATOM 705 C C . LEU A 1 89 ? 11.606 12.679 13.063 1.00 88.88 89 LEU A C 1
ATOM 707 O O . LEU A 1 89 ? 12.666 12.479 12.474 1.00 88.88 89 LEU A O 1
ATOM 711 N N . ASN A 1 90 ? 11.437 12.357 14.349 1.00 91.75 90 ASN A N 1
ATOM 712 C CA . ASN A 1 90 ? 12.500 11.773 15.174 1.00 91.75 90 ASN A CA 1
ATOM 713 C C . ASN A 1 90 ? 12.922 10.401 14.641 1.00 91.75 90 ASN A C 1
ATOM 715 O O . ASN A 1 90 ? 14.114 10.118 14.529 1.00 91.75 90 ASN A O 1
ATOM 719 N N . PHE A 1 91 ? 11.952 9.573 14.254 1.00 92.44 91 PHE A N 1
ATOM 720 C CA . PHE A 1 91 ? 12.196 8.273 13.639 1.00 92.44 91 PHE A CA 1
ATOM 721 C C . PHE A 1 91 ? 13.032 8.397 12.355 1.00 92.44 91 PHE A C 1
ATOM 723 O O . PHE A 1 91 ? 14.049 7.714 12.205 1.00 92.44 91 PHE A O 1
ATOM 730 N N . TYR A 1 92 ? 12.679 9.326 11.462 1.00 87.62 92 TYR A N 1
ATOM 731 C CA . TYR A 1 92 ? 13.424 9.561 10.223 1.00 87.62 92 TYR A CA 1
ATOM 732 C C . TYR A 1 92 ? 14.828 10.106 10.459 1.00 87.62 92 TYR A C 1
ATOM 734 O O . TYR A 1 92 ? 15.764 9.687 9.773 1.00 87.62 92 TYR A O 1
ATOM 742 N N . LEU A 1 93 ? 14.990 11.015 11.425 1.00 88.94 93 LEU A N 1
ATOM 743 C CA . LEU A 1 93 ? 16.296 11.549 11.802 1.00 88.94 93 LEU A CA 1
ATOM 744 C C . LEU A 1 93 ? 17.203 10.435 12.329 1.00 88.94 93 LEU A C 1
ATOM 746 O O . LEU A 1 93 ? 18.329 10.309 11.857 1.00 88.94 93 LEU A O 1
ATOM 750 N N . ILE A 1 94 ? 16.708 9.578 13.227 1.00 89.50 94 ILE A N 1
ATOM 751 C CA . ILE A 1 94 ? 17.478 8.455 13.782 1.00 89.50 94 ILE A CA 1
ATOM 752 C C . ILE A 1 94 ? 17.937 7.506 12.671 1.00 89.50 94 ILE A C 1
ATOM 754 O O . ILE A 1 94 ? 19.127 7.199 12.578 1.00 89.50 94 ILE A O 1
ATOM 758 N N . ILE A 1 95 ? 17.028 7.072 11.793 1.00 86.25 95 ILE A N 1
ATOM 759 C CA . ILE A 1 95 ? 17.394 6.128 10.729 1.00 86.25 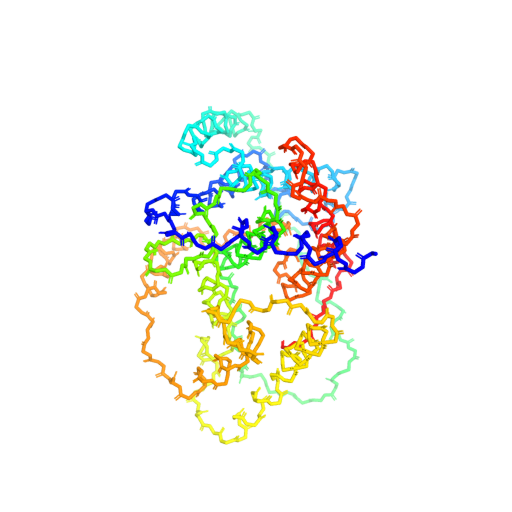95 ILE A CA 1
ATOM 760 C C . ILE A 1 95 ? 18.350 6.777 9.720 1.00 86.25 95 ILE A C 1
ATOM 762 O O . ILE A 1 95 ? 19.295 6.129 9.271 1.00 86.25 95 ILE A O 1
ATOM 766 N N . SER A 1 96 ? 18.169 8.060 9.397 1.00 80.50 96 SER A N 1
ATOM 767 C CA . SER A 1 96 ? 19.073 8.786 8.494 1.00 80.50 96 SER A CA 1
ATOM 768 C C . SER A 1 96 ? 20.469 8.959 9.099 1.00 80.50 96 SER A C 1
ATOM 770 O O . SER A 1 96 ? 21.466 8.748 8.406 1.00 80.50 96 SER A O 1
ATOM 772 N N . CYS A 1 97 ? 20.554 9.268 10.397 1.00 83.62 97 CYS A N 1
ATOM 773 C CA . CYS A 1 97 ? 21.812 9.395 11.135 1.00 83.62 97 CYS A CA 1
ATOM 774 C C . CYS A 1 97 ? 22.605 8.086 11.202 1.00 83.62 97 CYS A C 1
ATOM 776 O O . CYS A 1 97 ? 23.823 8.135 11.313 1.00 83.62 97 CYS A O 1
ATOM 778 N N . VAL A 1 98 ? 21.952 6.925 11.118 1.00 82.62 98 VAL A N 1
ATOM 779 C CA . VAL A 1 98 ? 22.637 5.622 11.055 1.00 82.62 98 VAL A CA 1
ATOM 780 C C . VAL A 1 98 ? 22.929 5.221 9.605 1.00 82.62 98 VAL A C 1
ATOM 782 O O . VAL A 1 98 ? 24.040 4.798 9.277 1.00 82.62 98 VAL A O 1
ATOM 785 N N . GLY A 1 99 ? 21.950 5.383 8.713 1.00 76.31 99 GLY A N 1
ATOM 786 C CA . GLY A 1 99 ? 22.022 4.915 7.331 1.00 76.31 99 GLY A CA 1
ATOM 787 C C . GLY A 1 99 ? 22.996 5.702 6.455 1.00 76.31 99 GLY A C 1
ATOM 788 O O . GLY A 1 99 ? 23.710 5.103 5.650 1.00 76.31 99 GLY A O 1
ATOM 789 N N . ILE A 1 100 ? 23.070 7.029 6.616 1.00 76.88 100 ILE A N 1
ATOM 790 C CA . ILE A 1 100 ? 23.954 7.878 5.801 1.00 76.88 100 ILE A CA 1
ATOM 791 C C . ILE A 1 100 ? 25.432 7.613 6.126 1.00 76.88 100 ILE A C 1
ATOM 793 O O . ILE A 1 100 ? 26.187 7.343 5.187 1.00 76.88 100 ILE A O 1
ATOM 797 N N . PRO A 1 101 ? 25.882 7.611 7.399 1.00 80.62 101 PRO A N 1
ATOM 798 C CA . PRO A 1 101 ? 27.270 7.279 7.715 1.00 80.62 101 PRO A CA 1
ATOM 799 C C . PRO A 1 101 ? 27.660 5.868 7.276 1.00 80.62 101 PRO A C 1
ATOM 801 O O . PRO A 1 101 ? 28.747 5.695 6.730 1.00 80.62 101 PRO A O 1
ATOM 804 N N . TRP A 1 102 ? 26.770 4.876 7.422 1.00 78.75 102 TRP A N 1
ATOM 805 C CA . TRP A 1 102 ? 27.019 3.524 6.912 1.00 78.75 102 TRP A CA 1
ATOM 806 C C . TRP A 1 102 ? 27.210 3.500 5.390 1.00 78.75 102 TRP A C 1
ATOM 808 O O . TRP A 1 102 ? 28.111 2.834 4.880 1.00 78.75 102 TRP A O 1
ATOM 818 N N . ALA A 1 103 ? 26.402 4.253 4.643 1.00 69.00 103 ALA A N 1
ATOM 819 C CA . ALA A 1 103 ? 26.526 4.354 3.190 1.00 69.00 103 ALA A CA 1
ATOM 820 C C . ALA A 1 103 ? 27.845 5.002 2.752 1.00 69.00 103 ALA A C 1
ATOM 822 O O . ALA A 1 103 ? 28.464 4.586 1.773 1.00 69.00 103 ALA A O 1
ATOM 823 N N . LEU A 1 104 ? 28.283 6.032 3.478 1.00 73.56 104 LEU A N 1
ATOM 824 C CA . LEU A 1 104 ? 29.562 6.690 3.227 1.00 73.56 104 LEU A CA 1
ATOM 825 C C . LEU A 1 104 ? 30.730 5.756 3.558 1.00 73.56 104 LEU A C 1
ATOM 827 O O . LEU A 1 104 ? 31.653 5.630 2.755 1.00 73.56 104 LEU A O 1
ATOM 831 N N . LEU A 1 105 ? 30.657 5.053 4.691 1.00 76.88 105 LEU A N 1
ATOM 832 C CA . LEU A 1 105 ? 31.670 4.095 5.122 1.00 76.88 105 LEU A CA 1
ATOM 833 C C . LEU A 1 105 ? 31.773 2.909 4.159 1.00 76.88 105 LEU A C 1
ATOM 835 O O . LEU A 1 105 ? 32.870 2.562 3.739 1.00 76.88 105 LEU A O 1
ATOM 839 N N . SER A 1 106 ? 30.649 2.317 3.754 1.00 70.62 106 SER A N 1
ATOM 840 C CA . SER A 1 106 ? 30.631 1.193 2.810 1.00 70.62 106 SER A CA 1
ATOM 841 C C . SER A 1 106 ? 31.186 1.582 1.438 1.00 70.62 106 SER A C 1
ATOM 843 O O . SER A 1 106 ? 31.952 0.816 0.862 1.00 70.62 106 SER A O 1
ATOM 845 N N . LYS A 1 107 ? 30.899 2.792 0.937 1.00 68.81 107 LYS A N 1
ATOM 846 C CA . LYS A 1 107 ? 31.514 3.310 -0.299 1.00 68.81 107 LYS A CA 1
ATOM 847 C C . LYS A 1 107 ? 33.005 3.610 -0.149 1.00 68.81 107 LYS A C 1
ATOM 849 O O . LYS A 1 107 ? 33.744 3.431 -1.112 1.00 68.81 107 LYS A O 1
ATOM 854 N N . LEU A 1 108 ? 33.445 4.060 1.028 1.00 73.81 108 LEU A N 1
ATOM 855 C CA . LEU A 1 108 ? 34.858 4.312 1.321 1.00 73.81 108 LEU A CA 1
ATOM 856 C C . LEU A 1 108 ? 35.660 3.007 1.437 1.00 73.81 108 LEU A C 1
ATOM 858 O O . LEU A 1 108 ? 36.793 2.941 0.967 1.00 73.81 108 LEU A O 1
ATOM 862 N N . LEU A 1 109 ? 35.061 1.979 2.043 1.00 71.06 109 LEU A N 1
ATOM 863 C CA . LEU A 1 109 ? 35.642 0.646 2.217 1.00 71.06 109 LEU A CA 1
ATOM 864 C C . LEU A 1 109 ? 35.504 -0.237 0.971 1.00 71.06 109 LEU A C 1
ATOM 866 O O . LEU A 1 109 ? 36.186 -1.256 0.875 1.00 71.06 109 LEU A O 1
ATOM 870 N N . SER A 1 110 ? 34.638 0.128 0.020 1.00 66.31 110 SER A N 1
ATOM 871 C CA . SER A 1 110 ? 34.460 -0.633 -1.213 1.00 66.31 110 SER A CA 1
ATOM 872 C C . SER A 1 110 ? 35.750 -0.586 -2.040 1.00 66.31 110 SER A C 1
ATOM 874 O O . SER A 1 110 ? 36.163 0.500 -2.464 1.00 66.31 110 SER A O 1
ATOM 876 N N . PRO A 1 111 ? 36.393 -1.733 -2.326 1.00 55.88 111 PRO A N 1
ATOM 877 C CA . PRO A 1 111 ? 37.566 -1.752 -3.185 1.00 55.88 111 PRO A CA 1
ATOM 878 C C . PRO A 1 111 ? 37.180 -1.210 -4.568 1.00 55.88 111 PRO A C 1
ATOM 880 O O . PRO A 1 111 ? 36.242 -1.694 -5.197 1.00 55.88 111 PRO A O 1
ATOM 883 N N . LYS A 1 112 ? 37.904 -0.194 -5.058 1.00 52.03 112 LYS A N 1
ATOM 884 C CA . LYS A 1 112 ? 37.664 0.479 -6.355 1.00 52.03 112 LYS A CA 1
ATOM 885 C C . LYS A 1 112 ? 37.919 -0.403 -7.594 1.00 52.03 112 LYS A C 1
ATOM 887 O O . LYS A 1 112 ? 38.076 0.116 -8.695 1.00 52.03 112 LYS A O 1
ATOM 892 N N . HIS A 1 113 ? 37.963 -1.722 -7.455 1.00 41.53 113 HIS A N 1
ATOM 893 C CA . HIS A 1 113 ? 38.346 -2.632 -8.526 1.00 41.53 113 HIS A CA 1
ATOM 894 C C . HIS A 1 113 ? 37.270 -3.675 -8.786 1.00 41.53 113 HIS A C 1
ATOM 896 O O . HIS A 1 113 ? 37.187 -4.665 -8.076 1.00 41.53 113 HIS A O 1
ATOM 902 N N . LEU A 1 114 ? 36.487 -3.443 -9.841 1.00 38.22 114 LEU A N 1
ATOM 903 C CA . LEU A 1 114 ? 36.320 -4.352 -10.980 1.00 38.22 114 LEU A CA 1
ATOM 904 C C . LEU A 1 114 ? 35.298 -3.715 -11.929 1.00 38.22 114 LEU A C 1
ATOM 906 O O . LEU A 1 114 ? 34.091 -3.788 -11.720 1.00 38.22 114 LEU A O 1
ATOM 910 N N . LYS A 1 115 ? 35.793 -3.074 -12.997 1.00 33.66 115 LYS A N 1
ATOM 911 C CA . LYS A 1 115 ? 34.998 -2.915 -14.218 1.00 33.66 115 LYS A CA 1
ATOM 912 C C . LYS A 1 115 ? 34.677 -4.333 -14.683 1.00 33.66 115 LYS A C 1
ATOM 914 O O . LYS A 1 115 ? 35.539 -4.993 -15.251 1.00 33.66 115 LYS A O 1
ATOM 919 N N . VAL A 1 116 ? 33.473 -4.813 -14.389 1.00 35.91 116 VAL A N 1
ATOM 920 C CA . VAL A 1 116 ? 32.936 -5.993 -15.060 1.00 35.91 116 VAL A CA 1
ATOM 921 C C . VAL A 1 116 ? 32.706 -5.569 -16.503 1.00 35.91 116 VAL A C 1
ATOM 923 O O . VAL A 1 116 ? 31.803 -4.790 -16.811 1.00 35.91 116 VAL A O 1
ATOM 926 N N . GLU A 1 117 ? 33.608 -6.006 -17.370 1.00 30.50 117 GLU A N 1
ATOM 927 C CA . GLU A 1 117 ? 33.426 -5.974 -18.810 1.00 30.50 117 GLU A CA 1
ATOM 928 C C . GLU A 1 117 ? 32.135 -6.750 -19.110 1.00 30.50 117 GLU A C 1
ATOM 930 O O . GLU A 1 117 ? 32.005 -7.924 -18.757 1.00 30.50 117 GLU A O 1
ATOM 935 N N . ARG A 1 118 ? 31.123 -6.052 -19.642 1.00 34.47 118 ARG A N 1
ATOM 936 C CA . ARG A 1 118 ? 29.836 -6.649 -20.012 1.00 34.47 118 ARG A CA 1
ATOM 937 C C . ARG A 1 118 ? 30.089 -7.581 -21.201 1.00 34.47 118 ARG A C 1
ATOM 939 O O . ARG A 1 118 ? 30.101 -7.125 -22.340 1.00 34.47 118 ARG A O 1
ATOM 946 N N . ILE A 1 119 ? 30.326 -8.864 -20.939 1.00 29.95 119 ILE A N 1
ATOM 947 C CA . ILE A 1 119 ? 30.193 -9.906 -21.962 1.00 29.95 119 ILE A CA 1
ATOM 948 C C . ILE A 1 119 ? 28.698 -9.997 -22.287 1.00 29.95 119 ILE A C 1
ATOM 950 O O . ILE A 1 119 ? 27.873 -10.029 -21.377 1.00 29.95 119 ILE A O 1
ATOM 954 N N . GLY A 1 120 ? 28.385 -9.909 -23.580 1.00 28.91 120 GLY A N 1
ATOM 955 C CA . GLY A 1 120 ? 27.083 -9.542 -24.131 1.00 28.91 120 GLY A CA 1
ATOM 956 C C . GLY A 1 120 ? 25.880 -10.291 -23.560 1.00 28.91 120 GLY A C 1
ATOM 957 O O . GLY A 1 120 ? 25.877 -11.514 -23.442 1.00 28.91 120 GLY A O 1
ATOM 958 N N . ASP A 1 121 ? 24.820 -9.527 -23.301 1.00 34.31 121 ASP A N 1
ATOM 959 C CA . ASP A 1 121 ? 23.450 -9.996 -23.079 1.00 34.31 121 ASP A CA 1
ATOM 960 C C . ASP A 1 121 ? 22.823 -10.531 -24.398 1.00 34.31 121 ASP A C 1
ATOM 962 O O . ASP A 1 121 ? 21.709 -10.153 -24.761 1.00 34.31 121 ASP A O 1
ATOM 966 N N . ASP A 1 122 ? 23.528 -11.383 -25.152 1.00 31.56 122 ASP A N 1
ATOM 967 C CA . ASP A 1 122 ? 23.035 -11.914 -26.437 1.00 31.56 122 ASP A CA 1
ATOM 968 C C . ASP A 1 122 ? 22.128 -13.155 -26.282 1.00 31.56 122 ASP A C 1
ATOM 970 O O . ASP A 1 122 ? 21.370 -13.487 -27.198 1.00 31.56 122 ASP A O 1
ATOM 974 N N . GLU A 1 123 ? 22.095 -13.815 -25.118 1.00 33.12 123 GLU A N 1
ATOM 975 C CA . GLU A 1 123 ? 21.323 -15.062 -24.945 1.00 33.12 123 GLU A CA 1
ATOM 976 C C . GLU A 1 123 ? 19.833 -14.881 -24.585 1.00 33.12 123 GLU A C 1
ATOM 978 O O . GLU A 1 123 ? 19.040 -15.798 -24.805 1.00 33.12 123 GLU A O 1
ATOM 983 N N . ASP A 1 124 ? 19.381 -13.693 -24.159 1.00 33.12 124 ASP A N 1
ATOM 984 C CA . ASP A 1 124 ? 17.945 -13.434 -23.904 1.00 33.12 124 ASP A CA 1
ATOM 985 C C . ASP A 1 124 ? 17.131 -13.193 -25.202 1.00 33.12 124 ASP A C 1
ATOM 987 O O . ASP A 1 124 ? 15.911 -12.986 -25.172 1.00 33.12 124 ASP A O 1
ATOM 991 N N . SER A 1 125 ? 17.787 -13.245 -26.367 1.00 31.28 125 SER A N 1
ATOM 992 C CA . SER A 1 125 ? 17.170 -13.045 -27.684 1.00 31.28 125 SER A CA 1
ATOM 993 C C . SER A 1 125 ? 16.605 -14.327 -28.320 1.00 31.28 125 SER A C 1
ATOM 995 O O . SER A 1 125 ? 15.761 -14.237 -29.216 1.00 31.28 125 SER A O 1
ATOM 997 N N . HIS A 1 126 ? 16.970 -15.521 -27.832 1.00 28.11 126 HIS A N 1
ATOM 998 C CA . HIS A 1 126 ? 16.718 -16.768 -28.568 1.00 28.11 126 HIS A CA 1
ATOM 999 C C . HIS A 1 126 ? 15.428 -17.535 -28.235 1.00 28.11 126 HIS A C 1
ATOM 1001 O O . HIS A 1 126 ? 15.110 -18.495 -28.933 1.00 28.11 126 HIS A O 1
ATOM 1007 N N . TYR A 1 127 ? 14.617 -17.107 -27.259 1.00 30.64 127 TYR A N 1
ATOM 1008 C CA . TYR A 1 127 ? 13.358 -17.805 -26.918 1.00 30.64 127 TYR A CA 1
ATOM 1009 C C . TYR A 1 127 ? 12.083 -17.092 -27.392 1.00 30.64 127 TYR A C 1
ATOM 1011 O O . TYR A 1 127 ? 10.990 -17.296 -26.859 1.00 30.64 127 TYR A O 1
ATOM 1019 N N . ARG A 1 128 ? 12.213 -16.221 -28.400 1.00 31.53 128 ARG A N 1
ATOM 1020 C CA . ARG A 1 128 ? 11.083 -15.513 -29.019 1.00 31.53 128 ARG A CA 1
ATOM 1021 C C . ARG A 1 128 ? 10.724 -15.989 -30.421 1.00 31.53 128 ARG A C 1
ATOM 1023 O O . ARG A 1 128 ? 9.848 -15.376 -31.029 1.00 31.53 128 ARG A O 1
ATOM 1030 N N . ASP A 1 129 ? 11.344 -17.061 -30.907 1.00 32.06 129 ASP A N 1
ATOM 1031 C CA . ASP A 1 129 ? 11.122 -17.541 -32.267 1.00 32.06 129 ASP A CA 1
ATOM 1032 C C . ASP A 1 129 ? 10.498 -18.939 -32.273 1.00 32.06 129 ASP A C 1
ATOM 1034 O O . ASP A 1 129 ? 11.149 -19.963 -32.093 1.00 32.06 129 ASP A O 1
ATOM 1038 N N . GLY A 1 130 ? 9.176 -18.961 -32.410 1.00 28.66 130 GLY A N 1
ATOM 1039 C CA . GLY A 1 130 ? 8.395 -20.191 -32.413 1.00 28.66 130 GLY A CA 1
ATOM 1040 C C . GLY A 1 130 ? 6.920 -19.959 -32.708 1.00 28.66 130 GLY A C 1
ATOM 1041 O O . GLY A 1 130 ? 6.096 -20.580 -32.058 1.00 28.66 130 GLY A O 1
ATOM 1042 N N . HIS A 1 131 ? 6.599 -19.004 -33.595 1.00 31.41 131 HIS A N 1
ATOM 1043 C CA . HIS A 1 131 ? 5.374 -18.927 -34.419 1.00 31.41 131 HIS A CA 1
ATOM 1044 C C . HIS A 1 131 ? 5.156 -17.501 -34.954 1.00 31.41 131 HIS A C 1
ATOM 1046 O O . HIS A 1 131 ? 4.315 -16.765 -34.447 1.00 31.41 131 HIS A O 1
ATOM 1052 N N . ALA A 1 132 ? 5.883 -17.112 -36.007 1.00 29.56 132 ALA A N 1
ATOM 1053 C CA . ALA A 1 132 ? 5.435 -16.075 -36.947 1.00 29.56 132 ALA A CA 1
ATOM 1054 C C . ALA A 1 132 ? 6.291 -16.075 -38.227 1.00 29.56 132 ALA A C 1
ATOM 1056 O O . ALA A 1 132 ? 7.007 -15.123 -38.524 1.00 29.56 132 ALA A O 1
ATOM 1057 N N . ARG A 1 133 ? 6.194 -17.131 -39.043 1.00 27.94 133 ARG A N 1
ATOM 1058 C CA . ARG A 1 133 ? 6.510 -16.991 -40.471 1.00 27.94 133 ARG A CA 1
ATOM 1059 C C . ARG A 1 133 ? 5.358 -16.240 -41.124 1.00 27.94 133 ARG A C 1
ATOM 1061 O O . ARG A 1 133 ? 4.336 -16.868 -41.369 1.00 27.94 133 ARG A O 1
ATOM 1068 N N . THR A 1 134 ? 5.504 -14.942 -41.382 1.00 27.27 134 THR A N 1
ATOM 1069 C CA . THR A 1 134 ? 5.344 -14.327 -42.719 1.00 27.27 134 THR A CA 1
ATOM 1070 C C . THR A 1 134 ? 5.399 -12.795 -42.671 1.00 27.27 134 THR A C 1
ATOM 1072 O O . THR A 1 134 ? 4.764 -12.144 -41.848 1.00 27.27 134 THR A O 1
ATOM 1075 N N . THR A 1 135 ? 6.123 -12.261 -43.659 1.00 27.30 135 THR A N 1
ATOM 1076 C CA . THR A 1 135 ? 6.073 -10.907 -44.235 1.00 27.30 135 THR A CA 1
ATOM 1077 C C . THR A 1 135 ? 6.644 -9.731 -43.435 1.00 27.30 135 THR A C 1
ATOM 1079 O O . THR A 1 135 ? 6.005 -9.129 -42.578 1.00 27.30 135 THR A O 1
ATOM 1082 N N . ASN A 1 136 ? 7.865 -9.385 -43.852 1.00 28.44 136 ASN A N 1
ATOM 1083 C CA . ASN A 1 136 ? 8.503 -8.072 -43.861 1.00 28.44 136 ASN A CA 1
ATOM 1084 C C . ASN A 1 136 ? 7.522 -6.889 -43.880 1.00 28.44 136 ASN A C 1
ATOM 1086 O O . ASN A 1 136 ? 6.758 -6.726 -44.828 1.00 28.44 136 ASN A O 1
ATOM 1090 N N . ASN A 1 137 ? 7.631 -6.035 -42.862 1.00 26.17 137 ASN A N 1
ATOM 1091 C CA . ASN A 1 137 ? 7.499 -4.582 -42.967 1.00 26.17 137 ASN A CA 1
ATOM 1092 C C . ASN A 1 137 ? 8.105 -3.961 -41.700 1.00 26.17 137 ASN A C 1
ATOM 1094 O O . ASN A 1 137 ? 7.435 -3.716 -40.694 1.00 26.17 137 ASN A O 1
ATOM 1098 N N . GLU A 1 138 ? 9.418 -3.754 -41.744 1.00 34.91 138 GLU A N 1
ATOM 1099 C CA . GLU A 1 138 ? 10.147 -2.915 -40.800 1.00 34.91 138 GLU A CA 1
ATOM 1100 C C . GLU A 1 138 ? 9.860 -1.443 -41.112 1.00 34.91 138 GLU A C 1
ATOM 1102 O O . GLU A 1 138 ? 10.369 -0.884 -42.076 1.00 34.91 138 GLU A O 1
ATOM 1107 N N . SER A 1 139 ? 8.986 -0.821 -40.322 1.00 28.80 139 SER A N 1
ATOM 1108 C CA . SER A 1 139 ? 8.965 0.627 -40.040 1.00 28.80 139 SER A CA 1
ATOM 1109 C C . SER A 1 139 ? 7.747 0.947 -39.172 1.00 28.80 139 SER A C 1
ATOM 1111 O O . SER A 1 139 ? 6.681 1.272 -39.678 1.00 28.80 139 SER A O 1
ATOM 1113 N N . ASN A 1 140 ? 7.897 0.773 -37.852 1.00 28.78 140 ASN A N 1
ATOM 1114 C CA . ASN A 1 140 ? 7.095 1.355 -36.752 1.00 28.78 140 ASN A CA 1
ATOM 1115 C C . ASN A 1 140 ? 6.963 0.365 -35.586 1.00 28.78 140 ASN A C 1
ATOM 1117 O O . ASN A 1 140 ? 5.873 -0.100 -35.249 1.00 28.78 140 ASN A O 1
ATOM 1121 N N . ARG A 1 141 ? 8.071 0.063 -34.907 1.00 26.45 141 ARG A N 1
ATOM 1122 C CA . ARG A 1 141 ? 7.984 -0.278 -33.483 1.00 26.45 141 ARG A CA 1
ATOM 1123 C C . ARG A 1 141 ? 8.295 1.012 -32.728 1.00 26.45 141 ARG A C 1
ATOM 1125 O O . ARG A 1 141 ? 9.400 1.518 -32.899 1.00 26.45 141 ARG A O 1
ATOM 1132 N N . PRO A 1 142 ? 7.355 1.598 -31.964 1.00 31.41 142 PRO A N 1
ATOM 1133 C CA . PRO A 1 142 ? 7.710 2.723 -31.115 1.00 31.41 142 PRO A CA 1
ATOM 1134 C C . PRO A 1 142 ? 8.803 2.227 -30.170 1.00 31.41 142 PRO A C 1
ATOM 1136 O O . PRO A 1 142 ? 8.641 1.158 -29.572 1.00 31.41 142 PRO A O 1
ATOM 1139 N N . ASN A 1 143 ? 9.916 2.963 -30.098 1.00 29.89 143 ASN A N 1
ATOM 1140 C CA . ASN A 1 143 ? 10.996 2.722 -29.148 1.00 29.89 143 ASN A CA 1
ATOM 1141 C C . ASN A 1 143 ? 10.378 2.317 -27.807 1.00 29.89 143 ASN A C 1
ATOM 1143 O O . ASN A 1 143 ? 9.496 3.015 -27.299 1.00 29.89 143 ASN A O 1
ATOM 1147 N N . ASN A 1 144 ? 10.782 1.165 -27.270 1.00 36.72 144 ASN A N 1
ATOM 1148 C CA . ASN A 1 144 ? 10.411 0.745 -25.924 1.00 36.72 144 ASN A CA 1
ATOM 1149 C C . ASN A 1 144 ? 11.059 1.759 -24.973 1.00 36.72 144 ASN A C 1
ATOM 1151 O O . ASN A 1 144 ? 12.180 1.562 -24.521 1.00 36.72 144 ASN A O 1
ATOM 1155 N N . VAL A 1 145 ? 10.393 2.893 -24.752 1.00 42.34 145 VAL A N 1
ATOM 1156 C CA . VAL A 1 145 ? 10.819 3.900 -23.787 1.00 42.34 145 VAL A CA 1
ATOM 1157 C C . VAL A 1 145 ? 10.846 3.179 -22.449 1.00 42.34 145 VAL A C 1
ATOM 1159 O O . VAL A 1 145 ? 9.794 2.776 -21.939 1.00 42.34 145 VAL A O 1
ATOM 1162 N N . GLU A 1 146 ? 12.050 2.928 -21.935 1.00 49.97 146 GLU A N 1
ATOM 1163 C CA . GLU A 1 146 ? 12.239 2.408 -20.590 1.00 49.97 146 GLU A CA 1
ATOM 1164 C C . GLU A 1 146 ? 11.430 3.293 -19.647 1.00 49.97 146 GLU A C 1
ATOM 1166 O O . GLU A 1 146 ? 11.576 4.517 -19.630 1.00 49.97 146 GLU A O 1
ATOM 1171 N N . LYS A 1 147 ? 10.476 2.682 -18.936 1.00 54.31 147 LYS A N 1
ATOM 1172 C CA . LYS A 1 147 ? 9.618 3.432 -18.024 1.00 54.31 147 LYS A CA 1
ATOM 1173 C C . LYS A 1 147 ? 10.513 4.039 -16.956 1.00 54.31 147 LYS A C 1
ATOM 1175 O O . LYS A 1 147 ? 11.316 3.303 -16.377 1.00 54.31 147 LYS A O 1
ATOM 1180 N N . PRO A 1 148 ? 10.357 5.328 -16.643 1.00 53.69 148 PRO A N 1
ATOM 1181 C CA . PRO A 1 148 ? 11.200 5.913 -15.637 1.00 53.69 148 PRO A CA 1
ATOM 1182 C C . PRO A 1 148 ? 10.864 5.289 -14.278 1.00 53.69 148 PRO A C 1
ATOM 1184 O O . PRO A 1 148 ? 9.702 5.168 -13.874 1.00 53.69 148 PRO A O 1
ATOM 1187 N N . SER A 1 149 ? 11.913 4.841 -13.598 1.00 63.62 149 SER A N 1
ATOM 1188 C CA . SER A 1 149 ? 11.846 4.010 -12.393 1.00 63.62 149 SER A CA 1
ATOM 1189 C C . SER A 1 149 ? 11.007 4.618 -11.264 1.00 63.62 149 SER A C 1
ATOM 1191 O O . SER A 1 149 ? 10.300 3.900 -10.565 1.00 63.62 149 SER A O 1
ATOM 1193 N N . TYR A 1 150 ? 10.974 5.948 -11.136 1.00 68.44 150 TYR A N 1
ATOM 1194 C CA . TYR A 1 150 ? 10.235 6.632 -10.069 1.00 68.44 150 TYR A CA 1
ATOM 1195 C C . TYR A 1 150 ? 8.717 6.421 -10.135 1.00 68.44 150 TYR A C 1
ATOM 1197 O O . TYR A 1 150 ? 8.082 6.283 -9.092 1.00 68.44 150 TYR A O 1
ATOM 1205 N N . ILE A 1 151 ? 8.126 6.353 -11.339 1.00 71.44 151 ILE A N 1
ATOM 1206 C CA . ILE A 1 151 ? 6.691 6.069 -11.482 1.00 71.44 151 ILE A CA 1
ATOM 1207 C C . ILE A 1 151 ? 6.445 4.670 -10.931 1.00 71.44 151 ILE A C 1
ATOM 1209 O O . ILE A 1 151 ? 5.554 4.467 -10.122 1.00 71.44 151 ILE A O 1
ATOM 1213 N N . SER A 1 152 ? 7.277 3.709 -11.320 1.00 75.44 152 SER A N 1
ATOM 1214 C CA . SER A 1 152 ? 7.175 2.322 -10.871 1.00 75.44 152 SER A CA 1
ATOM 1215 C C . SER A 1 152 ? 7.324 2.178 -9.348 1.00 75.44 152 SER A C 1
ATOM 1217 O O . SER A 1 152 ? 6.505 1.518 -8.702 1.00 75.44 152 SER A O 1
ATOM 1219 N N . VAL A 1 153 ? 8.281 2.900 -8.761 1.00 77.00 153 VAL A N 1
ATOM 1220 C CA . VAL A 1 153 ? 8.492 2.994 -7.311 1.00 77.00 153 VAL A CA 1
ATOM 1221 C C . VAL A 1 153 ? 7.270 3.589 -6.609 1.00 77.00 153 VAL A C 1
ATOM 1223 O O . VAL A 1 153 ? 6.748 2.971 -5.684 1.00 77.00 153 VAL A O 1
ATOM 1226 N N . HIS A 1 154 ? 6.755 4.733 -7.073 1.00 79.81 154 HIS A N 1
ATOM 1227 C CA . HIS A 1 154 ? 5.553 5.353 -6.507 1.00 79.81 154 HIS A CA 1
ATOM 1228 C C . HIS A 1 154 ? 4.359 4.390 -6.535 1.00 79.81 154 HIS A C 1
ATOM 1230 O O . HIS A 1 154 ? 3.706 4.186 -5.515 1.00 79.81 154 HIS A O 1
ATOM 1236 N N . ARG A 1 155 ? 4.116 3.718 -7.669 1.00 82.62 155 ARG A N 1
ATOM 1237 C CA . ARG A 1 155 ? 3.028 2.731 -7.792 1.00 82.62 155 ARG A CA 1
ATOM 1238 C C . ARG A 1 155 ? 3.175 1.577 -6.800 1.00 82.62 155 ARG A C 1
ATOM 1240 O O . ARG A 1 155 ? 2.177 1.111 -6.255 1.00 82.62 155 ARG A O 1
ATOM 1247 N N . SER A 1 156 ? 4.405 1.128 -6.564 1.00 86.50 156 SER A N 1
ATOM 1248 C CA . SER A 1 156 ? 4.703 0.063 -5.602 1.00 86.50 156 SER A CA 1
ATOM 1249 C C . SER A 1 156 ? 4.377 0.496 -4.176 1.00 86.50 156 SER A C 1
ATOM 1251 O O . SER A 1 156 ? 3.696 -0.237 -3.464 1.00 86.50 156 SER A O 1
ATOM 1253 N N . TYR A 1 157 ? 4.782 1.705 -3.782 1.00 87.00 157 TYR A N 1
ATOM 1254 C CA . TYR A 1 157 ? 4.479 2.232 -2.451 1.00 87.00 157 TYR A CA 1
ATOM 1255 C C . TYR A 1 157 ? 3.007 2.508 -2.230 1.00 87.00 157 TYR A C 1
ATOM 1257 O O . TYR A 1 157 ? 2.524 2.254 -1.135 1.00 87.00 157 TYR A O 1
ATOM 1265 N N . VAL A 1 158 ? 2.280 2.959 -3.251 1.00 87.50 158 VAL A N 1
ATOM 1266 C CA . VAL A 1 158 ? 0.828 3.089 -3.140 1.00 87.50 158 VAL A CA 1
ATOM 1267 C C . VAL A 1 158 ? 0.201 1.726 -2.825 1.00 87.50 158 VAL A C 1
ATOM 1269 O O . VAL A 1 158 ? -0.569 1.633 -1.879 1.00 87.50 158 VAL A O 1
ATOM 1272 N N . ASN A 1 159 ? 0.601 0.644 -3.506 1.00 91.44 159 ASN A N 1
ATOM 1273 C CA . ASN A 1 159 ? 0.105 -0.704 -3.190 1.00 91.44 159 ASN A CA 1
ATOM 1274 C C . ASN A 1 159 ? 0.508 -1.183 -1.782 1.00 91.44 159 ASN A C 1
ATOM 1276 O O . ASN A 1 159 ? -0.321 -1.764 -1.086 1.00 91.44 159 ASN A O 1
ATOM 1280 N N . ILE A 1 160 ? 1.755 -0.943 -1.357 1.00 93.25 160 ILE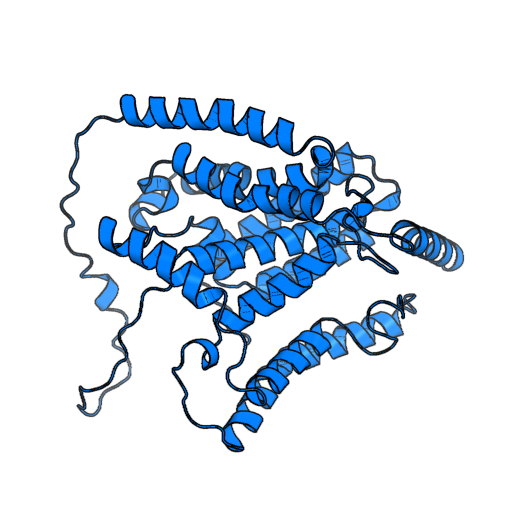 A N 1
ATOM 1281 C CA . ILE A 1 160 ? 2.248 -1.315 -0.017 1.00 93.25 160 ILE A CA 1
ATOM 1282 C C . ILE A 1 160 ? 1.486 -0.553 1.071 1.00 93.25 160 ILE A C 1
ATOM 1284 O O . ILE A 1 160 ? 0.952 -1.168 1.990 1.00 93.25 160 ILE A O 1
ATOM 1288 N N . ALA A 1 161 ? 1.402 0.774 0.954 1.00 92.31 161 ALA A N 1
ATOM 1289 C CA . ALA A 1 161 ? 0.717 1.630 1.914 1.00 92.31 161 ALA A CA 1
ATOM 1290 C C . ALA A 1 161 ? -0.777 1.297 1.978 1.00 92.31 161 ALA A C 1
ATOM 1292 O O . ALA A 1 161 ? -1.319 1.181 3.072 1.00 92.31 161 ALA A O 1
ATOM 1293 N N . THR A 1 162 ? -1.428 1.053 0.832 1.00 93.31 162 THR A N 1
ATOM 1294 C CA . THR A 1 162 ? -2.811 0.563 0.804 1.00 93.31 162 THR A CA 1
ATOM 1295 C C . THR A 1 162 ? -2.935 -0.764 1.546 1.00 93.31 162 THR A C 1
ATOM 1297 O O . THR A 1 162 ? -3.785 -0.866 2.421 1.00 93.31 162 THR A O 1
ATOM 1300 N N . ALA A 1 163 ? -2.082 -1.755 1.261 1.00 95.75 163 ALA A N 1
ATOM 1301 C CA . ALA A 1 163 ? -2.139 -3.055 1.928 1.00 95.75 163 ALA A CA 1
ATOM 1302 C C . ALA A 1 163 ? -1.948 -2.949 3.449 1.00 95.75 163 ALA A C 1
ATOM 1304 O O . ALA A 1 163 ? -2.653 -3.640 4.181 1.00 95.75 163 ALA A O 1
ATOM 1305 N N . ILE A 1 164 ? -1.046 -2.080 3.919 1.00 96.44 164 ILE A N 1
ATOM 1306 C CA . ILE A 1 164 ? -0.863 -1.784 5.347 1.00 96.44 164 ILE A CA 1
ATOM 1307 C C . ILE A 1 164 ? -2.136 -1.158 5.922 1.00 96.44 164 ILE A C 1
ATOM 1309 O O . ILE A 1 164 ? -2.688 -1.686 6.880 1.00 96.44 164 ILE A O 1
ATOM 1313 N N . CYS A 1 165 ? -2.623 -0.066 5.328 1.00 94.38 165 CYS A N 1
ATOM 1314 C CA . CYS A 1 165 ? -3.720 0.728 5.884 1.00 94.38 165 CYS A CA 1
ATOM 1315 C C . CYS A 1 165 ? -5.044 -0.044 5.957 1.00 94.38 165 CYS A C 1
ATOM 1317 O O . CYS A 1 165 ? -5.775 0.129 6.927 1.00 94.38 165 CYS A O 1
ATOM 1319 N N . ILE A 1 166 ? -5.347 -0.905 4.973 1.00 93.31 166 ILE A N 1
ATOM 1320 C CA . ILE A 1 166 ? -6.613 -1.663 4.961 1.00 93.31 166 ILE A CA 1
ATOM 1321 C C . ILE A 1 166 ? -6.730 -2.674 6.103 1.00 93.31 166 ILE A C 1
ATOM 1323 O O . ILE A 1 166 ? -7.845 -3.045 6.428 1.00 93.31 166 ILE A O 1
ATOM 1327 N N . LEU A 1 167 ? -5.612 -3.136 6.673 1.00 94.56 167 LEU A N 1
ATOM 1328 C CA . LEU A 1 167 ? -5.616 -4.016 7.844 1.00 94.56 167 LEU A CA 1
ATOM 1329 C C . LEU A 1 167 ? -5.306 -3.239 9.128 1.00 94.56 167 LEU A C 1
ATOM 1331 O O . LEU A 1 167 ? -5.882 -3.508 10.173 1.00 94.56 167 LEU A O 1
ATOM 1335 N N . ALA A 1 168 ? -4.385 -2.275 9.071 1.00 94.12 168 ALA A N 1
ATOM 1336 C CA . ALA A 1 168 ? -3.942 -1.538 10.249 1.00 94.12 168 ALA A CA 1
ATOM 1337 C C . ALA A 1 168 ? -5.086 -0.770 10.920 1.00 94.12 168 ALA A C 1
ATOM 1339 O O . ALA A 1 168 ? -5.115 -0.707 12.142 1.00 94.12 168 ALA A O 1
ATOM 1340 N N . VAL A 1 169 ? -6.044 -0.250 10.147 1.00 92.31 169 VAL A N 1
ATOM 1341 C CA . VAL A 1 169 ? -7.203 0.502 10.661 1.00 92.31 169 VAL A CA 1
ATOM 1342 C C . VAL A 1 169 ? -8.007 -0.239 11.723 1.00 92.31 169 VAL A C 1
ATOM 1344 O O . VAL A 1 169 ? -8.530 0.386 12.651 1.00 92.31 169 VAL A O 1
ATOM 1347 N N . ASP A 1 170 ? -8.024 -1.566 11.631 1.00 90.56 170 ASP A N 1
ATOM 1348 C CA . ASP A 1 170 ? -8.753 -2.439 12.540 1.00 90.56 170 ASP A CA 1
ATOM 1349 C C . ASP A 1 170 ? -8.035 -2.608 13.895 1.00 90.56 170 ASP A C 1
ATOM 1351 O O . ASP A 1 170 ? -8.648 -3.034 14.871 1.00 90.56 170 ASP A O 1
ATOM 1355 N N . PHE A 1 171 ? -6.756 -2.222 13.988 1.00 92.31 171 PHE A N 1
ATOM 1356 C CA . PHE A 1 171 ? -5.932 -2.301 15.197 1.00 92.31 171 PHE A CA 1
ATOM 1357 C C . PHE A 1 171 ? -5.743 -0.940 15.864 1.00 92.31 171 PHE A C 1
ATOM 1359 O O . PHE A 1 171 ? -5.482 0.056 15.194 1.00 92.31 171 PHE A O 1
ATOM 1366 N N . LYS A 1 172 ? -5.728 -0.906 17.203 1.00 91.25 172 LYS A N 1
ATOM 1367 C CA . LYS A 1 172 ? -5.484 0.308 18.016 1.00 91.25 172 LYS A CA 1
ATOM 1368 C C . LYS A 1 172 ? -4.174 1.029 17.709 1.00 91.25 172 LYS A C 1
ATOM 1370 O O . LYS A 1 172 ? -4.145 2.254 17.762 1.00 91.25 172 LYS A O 1
ATOM 1375 N N . VAL A 1 173 ? -3.144 0.288 17.301 1.00 93.50 173 VAL A N 1
ATOM 1376 C CA . VAL A 1 173 ? -1.835 0.845 16.932 1.00 93.50 173 VAL A CA 1
ATOM 1377 C C . VAL A 1 173 ? -1.880 1.767 15.707 1.00 93.50 173 VAL A C 1
ATOM 1379 O O . VAL A 1 173 ? -0.948 2.535 15.480 1.00 93.50 173 VAL A O 1
ATOM 1382 N N . PHE A 1 174 ? -2.936 1.696 14.889 1.00 94.12 174 PHE A N 1
ATOM 1383 C CA . PHE A 1 174 ? -3.124 2.630 13.786 1.00 94.12 174 PHE A CA 1
ATOM 1384 C C . PHE A 1 174 ? -3.755 3.938 14.288 1.00 94.12 174 PHE A C 1
ATOM 1386 O O . PHE A 1 174 ? -4.846 3.904 14.877 1.00 94.12 174 PHE A O 1
ATOM 1393 N N . PRO A 1 175 ? -3.110 5.093 14.043 1.00 92.81 175 PRO A N 1
ATOM 1394 C CA . PRO A 1 175 ? -3.614 6.389 14.470 1.00 92.81 175 PRO A CA 1
ATOM 1395 C C . PRO A 1 175 ? -4.950 6.716 13.819 1.00 92.81 175 PRO A C 1
ATOM 1397 O O . PRO A 1 175 ? -5.086 6.725 12.596 1.00 92.81 175 PRO A O 1
ATOM 1400 N N . ARG A 1 176 ? -5.924 7.091 14.646 1.00 90.69 176 ARG A N 1
ATOM 1401 C CA . ARG A 1 176 ? -7.274 7.430 14.186 1.00 90.69 176 ARG A CA 1
ATOM 1402 C C . ARG A 1 176 ? -7.320 8.629 13.235 1.00 90.69 176 ARG A C 1
ATOM 1404 O O . ARG A 1 176 ? -8.156 8.677 12.344 1.00 90.69 176 ARG A O 1
ATOM 1411 N N . ARG A 1 177 ? -6.370 9.560 13.357 1.00 91.31 177 ARG A N 1
ATOM 1412 C CA . ARG A 1 177 ? -6.235 10.720 12.457 1.00 91.31 177 ARG A CA 1
ATOM 1413 C C . ARG A 1 177 ? -5.924 10.348 10.997 1.00 91.31 177 ARG A C 1
ATOM 1415 O O . ARG A 1 177 ? -6.112 11.166 10.105 1.00 91.31 177 ARG A O 1
ATOM 1422 N N . PHE A 1 178 ? -5.451 9.122 10.750 1.00 92.06 178 PHE A N 1
ATOM 1423 C CA . PHE A 1 178 ? -5.190 8.595 9.408 1.00 92.06 178 PHE A CA 1
ATOM 1424 C C . PHE A 1 178 ? -6.357 7.785 8.832 1.00 92.06 178 PHE A C 1
ATOM 1426 O O . PHE A 1 178 ? -6.295 7.420 7.654 1.00 92.06 178 PHE A O 1
ATOM 1433 N N . CYS A 1 179 ? -7.403 7.522 9.625 1.00 90.62 179 CYS A N 1
ATOM 1434 C CA . CYS A 1 179 ? -8.660 6.948 9.150 1.00 90.62 179 CYS A CA 1
ATOM 1435 C C . CYS A 1 179 ? -9.375 7.917 8.204 1.00 90.62 179 CYS A C 1
ATOM 1437 O O . CYS A 1 179 ? -9.091 9.114 8.196 1.00 90.62 179 CYS A O 1
ATOM 1439 N N . LYS A 1 180 ? -10.320 7.389 7.422 1.00 88.12 180 LYS A N 1
ATOM 1440 C CA . LYS A 1 180 ? -11.146 8.194 6.515 1.00 88.12 180 LYS A CA 1
ATOM 1441 C C . LYS A 1 180 ? -11.796 9.364 7.249 1.00 88.12 180 LYS A C 1
ATOM 1443 O O . LYS A 1 180 ? -12.272 9.205 8.372 1.00 88.12 180 LYS A O 1
ATOM 1448 N N . THR A 1 181 ? -11.816 10.511 6.582 1.00 85.75 181 THR A N 1
ATOM 1449 C CA . THR A 1 181 ? -12.446 11.728 7.098 1.00 85.75 181 THR A CA 1
ATOM 1450 C C . THR A 1 181 ? -13.942 11.754 6.785 1.00 85.75 181 THR A C 1
ATOM 1452 O O . THR A 1 181 ? -14.355 11.323 5.709 1.00 85.75 181 THR A O 1
ATOM 1455 N N . GLU A 1 182 ? -14.765 12.259 7.710 1.00 80.75 182 GLU A N 1
ATOM 1456 C CA . GLU A 1 182 ? -16.214 12.432 7.477 1.00 80.75 182 GLU A CA 1
ATOM 1457 C C . GLU A 1 182 ? -16.621 13.885 7.185 1.00 80.75 182 GLU A C 1
ATOM 1459 O O . GLU A 1 182 ? -17.593 14.122 6.466 1.00 80.75 182 GLU A O 1
ATOM 1464 N N . THR A 1 183 ? -15.896 14.863 7.730 1.00 78.75 183 THR A N 1
ATOM 1465 C CA . THR A 1 183 ? -16.321 16.273 7.784 1.00 78.75 183 THR A CA 1
ATOM 1466 C C . THR A 1 183 ? -15.276 17.221 7.181 1.00 78.75 183 THR A C 1
ATOM 1468 O O . THR A 1 183 ? -15.548 17.907 6.195 1.00 78.75 183 THR A O 1
ATOM 1471 N N . TYR A 1 184 ? -14.081 17.275 7.768 1.00 78.25 184 TYR A N 1
ATOM 1472 C CA . TYR A 1 184 ? -12.966 18.154 7.419 1.00 78.25 184 TYR A CA 1
ATOM 1473 C C . TYR A 1 184 ? -11.624 17.421 7.603 1.00 78.25 184 TYR A C 1
ATOM 1475 O O . TYR A 1 184 ? -11.591 16.271 8.028 1.00 78.25 184 TYR A O 1
ATOM 1483 N N . GLY A 1 185 ? -10.517 18.077 7.234 1.00 85.56 185 GLY A N 1
ATOM 1484 C CA . GLY A 1 185 ? -9.156 17.544 7.375 1.00 85.56 185 GLY A CA 1
ATOM 1485 C C . GLY A 1 185 ? -8.638 16.760 6.164 1.00 85.56 185 GLY A C 1
ATOM 1486 O O . GLY A 1 185 ? -9.246 16.734 5.095 1.00 85.56 185 GLY A O 1
ATOM 1487 N N . CYS A 1 186 ? -7.454 16.164 6.321 1.00 84.50 186 CYS A N 1
ATOM 1488 C CA . CYS A 1 186 ? -6.811 15.302 5.331 1.00 84.50 186 CYS A CA 1
ATOM 1489 C C . CYS A 1 186 ? -6.421 13.980 5.998 1.00 84.50 186 CYS A C 1
ATOM 1491 O O . CYS A 1 186 ? -5.806 14.001 7.060 1.00 84.50 186 CYS A O 1
ATOM 1493 N N . SER A 1 187 ? -6.735 12.833 5.390 1.00 91.44 187 SER A N 1
ATOM 1494 C CA . SER A 1 187 ? -6.304 11.528 5.906 1.00 91.44 187 SER A CA 1
ATOM 1495 C C . SER A 1 187 ? -5.379 10.787 4.947 1.00 91.44 187 SER A C 1
ATOM 1497 O O . SER A 1 187 ? -5.413 10.962 3.724 1.00 91.44 187 SER A O 1
ATOM 1499 N N . LEU A 1 188 ? -4.574 9.883 5.510 1.00 89.62 188 LEU A N 1
ATOM 1500 C CA . LEU A 1 188 ? -3.733 8.977 4.733 1.00 89.62 188 LEU A CA 1
ATOM 1501 C C . LEU A 1 188 ? -4.568 8.038 3.849 1.00 89.62 188 LEU A C 1
ATOM 1503 O O . LEU A 1 188 ? -4.158 7.727 2.730 1.00 89.62 188 LEU A O 1
ATOM 1507 N N . MET A 1 189 ? -5.740 7.603 4.320 1.00 90.75 189 MET A N 1
ATOM 1508 C CA . MET A 1 189 ? -6.642 6.750 3.542 1.00 90.75 189 MET A CA 1
ATOM 1509 C C . MET A 1 189 ? -7.221 7.463 2.318 1.00 90.75 189 MET A C 1
ATOM 1511 O O . MET A 1 189 ? -7.258 6.871 1.234 1.00 90.75 189 MET A O 1
ATOM 1515 N N . ASP A 1 190 ? -7.591 8.737 2.455 1.00 88.25 190 ASP A N 1
ATOM 1516 C CA . ASP A 1 190 ? -8.138 9.540 1.355 1.00 88.25 190 ASP A CA 1
ATOM 1517 C C . ASP A 1 190 ? -7.050 9.844 0.311 1.00 88.25 190 ASP A C 1
ATOM 1519 O O . ASP A 1 190 ? -7.240 9.626 -0.893 1.00 88.25 190 ASP A O 1
ATOM 1523 N N . VAL A 1 191 ? -5.851 10.233 0.772 1.00 85.75 191 VAL A N 1
ATOM 1524 C CA . VAL A 1 191 ? -4.662 10.403 -0.085 1.00 85.75 191 VAL A CA 1
ATOM 1525 C C . VAL A 1 191 ? -4.290 9.092 -0.781 1.00 85.75 191 VAL A C 1
ATOM 1527 O O . VAL A 1 191 ? -3.900 9.104 -1.953 1.00 85.75 191 VAL A O 1
ATOM 1530 N N . GLY A 1 192 ? -4.438 7.954 -0.101 1.00 86.69 192 GLY A N 1
ATOM 1531 C CA . GLY A 1 192 ? -4.190 6.624 -0.650 1.00 86.69 192 GLY A CA 1
ATOM 1532 C C . GLY A 1 192 ? -5.102 6.296 -1.832 1.00 86.69 192 GLY A C 1
ATOM 1533 O O . GLY A 1 192 ? -4.613 5.887 -2.887 1.00 86.69 192 GLY A O 1
ATOM 1534 N N . VAL A 1 193 ? -6.411 6.538 -1.697 1.00 85.44 193 VAL A N 1
ATOM 1535 C CA . VAL A 1 193 ? -7.397 6.336 -2.775 1.00 85.44 193 VAL A CA 1
ATOM 1536 C C . VAL A 1 193 ? -7.075 7.211 -3.990 1.00 85.44 193 VAL A C 1
ATOM 1538 O O . VAL A 1 193 ? -7.008 6.703 -5.116 1.00 85.44 193 VAL A O 1
ATOM 1541 N N . GLY A 1 194 ? -6.806 8.503 -3.776 1.00 82.94 194 GLY A N 1
ATOM 1542 C CA . GLY A 1 194 ? -6.418 9.425 -4.847 1.00 82.94 194 GLY A CA 1
ATOM 1543 C C . GLY A 1 194 ? -5.122 8.997 -5.543 1.00 82.94 194 GLY A C 1
ATOM 1544 O O . GLY A 1 194 ? -5.066 8.898 -6.772 1.00 82.94 194 GLY A O 1
ATOM 1545 N N . SER A 1 195 ? -4.101 8.645 -4.759 1.00 81.25 195 SER A N 1
ATOM 1546 C CA . SER A 1 195 ? -2.803 8.186 -5.266 1.00 81.25 195 SER A CA 1
ATOM 1547 C C . SER A 1 195 ? -2.925 6.883 -6.055 1.00 81.25 195 SER A C 1
ATOM 1549 O O . SER A 1 195 ? -2.266 6.733 -7.079 1.00 81.25 195 SER A O 1
ATOM 1551 N N . PHE A 1 196 ? -3.799 5.956 -5.648 1.00 83.69 196 PHE A N 1
ATOM 1552 C CA . PHE A 1 196 ? -4.058 4.701 -6.364 1.00 83.69 196 PHE A CA 1
ATOM 1553 C C . PHE A 1 196 ? -4.684 4.936 -7.742 1.00 83.69 196 PHE A C 1
ATOM 1555 O O . PHE A 1 196 ? -4.299 4.291 -8.725 1.00 83.69 196 PHE A O 1
ATOM 1562 N N . ILE A 1 197 ? -5.614 5.886 -7.839 1.00 82.62 197 ILE A N 1
ATOM 1563 C CA . ILE A 1 197 ? -6.228 6.277 -9.110 1.00 82.62 197 ILE A CA 1
ATOM 1564 C C . ILE A 1 197 ? -5.183 6.929 -10.025 1.00 82.62 197 ILE A C 1
ATOM 1566 O O . ILE A 1 197 ? -5.014 6.493 -11.166 1.00 82.62 197 ILE A O 1
ATOM 1570 N N . VAL A 1 198 ? -4.431 7.912 -9.518 1.00 77.50 198 VAL A N 1
ATOM 1571 C CA . VAL A 1 198 ? -3.390 8.632 -10.276 1.00 77.50 198 VAL A CA 1
ATOM 1572 C C . VAL A 1 198 ? -2.283 7.682 -10.750 1.00 77.50 198 VAL A C 1
ATOM 1574 O O . VAL A 1 198 ? -1.931 7.669 -11.931 1.00 77.50 198 VAL A O 1
ATOM 1577 N N . SER A 1 199 ? -1.796 6.817 -9.858 1.00 78.38 199 SER A N 1
ATOM 1578 C CA . SER A 1 199 ? -0.817 5.751 -10.115 1.00 78.38 199 SER A CA 1
ATOM 1579 C C . SER A 1 199 ? -1.194 4.883 -11.319 1.00 78.38 199 SER A C 1
ATOM 1581 O O . SER A 1 199 ? -0.351 4.583 -12.172 1.00 78.38 199 SER A O 1
ATOM 1583 N N . ASN A 1 200 ? -2.465 4.489 -11.422 1.00 78.44 200 ASN A N 1
ATOM 1584 C CA . ASN A 1 200 ? -2.957 3.668 -12.526 1.00 78.44 200 ASN A CA 1
ATOM 1585 C C . ASN A 1 200 ? -3.274 4.485 -13.785 1.00 78.44 200 ASN A C 1
ATOM 1587 O O . ASN A 1 200 ? -3.063 3.990 -14.895 1.00 78.44 200 ASN A O 1
ATOM 1591 N N . ALA A 1 201 ? -3.711 5.736 -13.633 1.00 76.25 201 ALA A N 1
ATOM 1592 C CA . ALA A 1 201 ? -3.978 6.638 -14.747 1.00 76.25 201 ALA A CA 1
ATOM 1593 C C . ALA A 1 201 ? -2.697 6.989 -15.524 1.00 76.25 201 ALA A C 1
ATOM 1595 O O . ALA A 1 201 ? -2.688 6.893 -16.752 1.00 76.25 201 ALA A O 1
ATOM 1596 N N . ILE A 1 202 ? -1.592 7.302 -14.836 1.00 71.19 202 ILE A N 1
ATOM 1597 C CA . ILE A 1 202 ? -0.317 7.707 -15.461 1.00 71.19 202 ILE A CA 1
ATOM 1598 C C . ILE A 1 202 ? 0.278 6.594 -16.343 1.00 71.19 202 ILE A C 1
ATOM 1600 O O . ILE A 1 202 ? 0.884 6.867 -17.378 1.00 71.19 202 ILE A O 1
ATOM 1604 N N . VAL A 1 203 ? 0.091 5.320 -15.981 1.00 71.25 203 VAL A N 1
ATOM 1605 C CA . VAL A 1 203 ? 0.622 4.182 -16.762 1.00 71.25 203 VAL A CA 1
ATOM 1606 C C . VAL A 1 203 ? -0.337 3.643 -17.820 1.00 71.25 203 VAL A C 1
ATOM 1608 O O . VAL A 1 203 ? 0.004 2.690 -18.541 1.00 71.25 203 VAL A O 1
ATOM 1611 N N . SER A 1 204 ? -1.531 4.228 -17.915 1.00 71.50 204 SER A N 1
ATOM 1612 C CA . SER A 1 204 ? -2.533 3.855 -18.906 1.00 71.50 204 SER A CA 1
ATOM 1613 C C . SER A 1 204 ? -1.971 3.986 -20.332 1.00 71.50 204 SER A C 1
ATOM 1615 O O . SER A 1 204 ? -0.948 4.633 -20.593 1.00 71.50 204 SER A O 1
ATOM 1617 N N . ARG A 1 205 ? -2.570 3.278 -21.296 1.00 67.38 205 ARG A N 1
ATOM 1618 C CA . ARG A 1 205 ? -2.119 3.367 -22.702 1.00 67.38 205 ARG A CA 1
ATOM 1619 C C . ARG A 1 205 ? -2.437 4.742 -23.286 1.00 67.38 205 ARG A C 1
ATOM 1621 O O . ARG A 1 205 ? -1.760 5.197 -24.204 1.00 67.38 205 ARG A O 1
ATOM 1628 N N . GLU A 1 206 ? -3.456 5.376 -22.731 1.00 67.19 206 GLU A N 1
ATOM 1629 C CA . GLU A 1 206 ? -4.009 6.656 -23.125 1.00 67.19 206 GLU A CA 1
ATOM 1630 C C . GLU A 1 206 ? -3.118 7.808 -22.648 1.00 67.19 206 GLU A C 1
ATOM 1632 O O . GLU A 1 206 ? -2.748 8.648 -23.465 1.00 67.19 206 GLU A O 1
ATOM 1637 N N . ALA A 1 207 ? -2.654 7.777 -21.391 1.00 63.56 207 ALA A N 1
ATOM 1638 C CA . ALA A 1 207 ? -1.700 8.754 -20.852 1.00 63.56 207 ALA A CA 1
ATOM 1639 C C . ALA A 1 207 ? -0.355 8.767 -21.600 1.00 63.56 207 ALA A C 1
ATOM 1641 O O . ALA A 1 207 ? 0.292 9.801 -21.707 1.00 63.56 207 ALA A O 1
ATOM 1642 N N . ARG A 1 208 ? 0.053 7.632 -22.182 1.00 62.94 208 ARG A N 1
ATOM 1643 C CA . ARG A 1 208 ? 1.300 7.516 -22.961 1.00 62.94 208 ARG A CA 1
ATOM 1644 C C . ARG A 1 208 ? 1.198 8.037 -24.397 1.00 62.94 208 ARG A C 1
ATOM 1646 O O . ARG A 1 208 ? 2.115 7.816 -25.183 1.00 62.94 208 ARG A O 1
ATOM 1653 N N . GLY A 1 209 ? 0.077 8.647 -24.786 1.00 58.09 209 GLY A N 1
ATOM 1654 C CA . GLY A 1 209 ? -0.092 9.245 -26.116 1.00 58.09 209 GLY A CA 1
ATOM 1655 C C . GLY A 1 209 ? -0.060 8.244 -27.280 1.00 58.09 209 GLY A C 1
ATOM 1656 O O . GLY A 1 209 ? -0.070 8.649 -28.442 1.00 58.09 209 GLY A O 1
ATOM 1657 N N . VAL A 1 210 ? -0.072 6.934 -26.991 1.00 57.66 210 VAL A N 1
ATOM 1658 C CA . VAL A 1 210 ? -0.012 5.849 -27.990 1.00 57.66 210 VAL A CA 1
ATOM 1659 C C . VAL A 1 210 ? -1.258 5.849 -28.883 1.00 57.66 210 VAL A C 1
ATOM 1661 O O . VAL A 1 210 ? -1.254 5.278 -29.971 1.00 57.66 210 VAL A O 1
ATOM 1664 N N . THR A 1 211 ? -2.337 6.516 -28.461 1.00 54.31 211 THR A N 1
ATOM 1665 C CA . THR A 1 211 ? -3.631 6.413 -29.135 1.00 54.31 211 THR A CA 1
ATOM 1666 C C . THR A 1 211 ? -4.319 7.771 -29.283 1.00 54.31 211 THR A C 1
ATOM 1668 O O . THR A 1 211 ? -4.911 8.280 -28.341 1.00 54.31 211 THR A O 1
ATOM 1671 N N . LYS A 1 212 ? -4.283 8.342 -30.496 1.00 54.31 212 LYS A N 1
ATOM 1672 C CA . LYS A 1 212 ? -4.668 9.744 -30.770 1.00 54.31 212 LYS A CA 1
ATOM 1673 C C . LYS A 1 212 ? -6.139 10.009 -31.150 1.00 54.31 212 LYS A C 1
ATOM 1675 O O . LYS A 1 212 ? -6.533 11.164 -31.195 1.00 54.3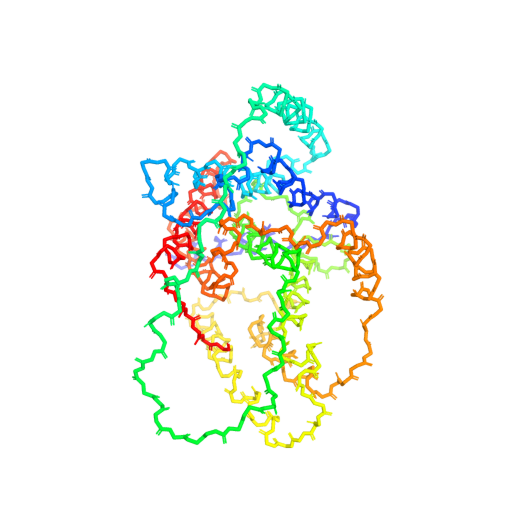1 212 LYS A O 1
ATOM 1680 N N . ARG A 1 213 ? -6.970 8.996 -31.447 1.00 57.56 213 ARG A N 1
ATOM 1681 C CA . ARG A 1 213 ? -8.374 9.213 -31.895 1.00 57.56 213 ARG A CA 1
ATOM 1682 C C . ARG A 1 213 ? -9.426 8.620 -30.969 1.00 57.56 213 ARG A C 1
ATOM 1684 O O . ARG A 1 213 ? -9.348 7.428 -30.683 1.00 57.56 213 ARG A O 1
ATOM 1691 N N . LEU A 1 214 ? -10.421 9.415 -30.583 1.00 58.59 214 LEU A N 1
ATOM 1692 C CA . LEU A 1 214 ? -11.642 8.966 -29.910 1.00 58.59 214 LEU A CA 1
ATOM 1693 C C . LEU A 1 214 ? -12.523 8.177 -30.899 1.00 58.59 214 LEU A C 1
ATOM 1695 O O . LEU A 1 214 ? -12.635 8.557 -32.062 1.00 58.59 214 LEU A O 1
ATOM 1699 N N . GLY A 1 215 ? -13.118 7.058 -30.479 1.00 66.38 215 GLY A N 1
ATOM 1700 C CA . GLY A 1 215 ? -13.995 6.264 -31.346 1.00 66.38 215 GLY A CA 1
ATOM 1701 C C . GLY A 1 215 ? -14.863 5.274 -30.572 1.00 66.38 215 GLY A C 1
ATOM 1702 O O . GLY A 1 215 ? -14.410 4.690 -29.589 1.00 66.38 215 GLY A O 1
ATOM 1703 N N . LEU A 1 216 ? -16.094 5.044 -31.041 1.00 69.94 216 LEU A N 1
ATOM 1704 C CA . LEU A 1 216 ? -17.103 4.211 -30.365 1.00 69.94 216 LEU A CA 1
ATOM 1705 C C . LEU A 1 216 ? -16.619 2.775 -30.097 1.00 69.94 216 LEU A C 1
ATOM 1707 O O . LEU A 1 216 ? -16.796 2.247 -29.003 1.00 69.94 216 LEU A O 1
ATOM 1711 N N . ARG A 1 217 ? -15.901 2.168 -31.055 1.00 72.69 217 ARG A N 1
ATOM 1712 C CA . ARG A 1 217 ? -15.276 0.841 -30.884 1.00 72.69 217 ARG A CA 1
ATOM 1713 C C . ARG A 1 217 ? -14.268 0.801 -29.727 1.00 72.69 217 ARG A C 1
ATOM 1715 O O . ARG A 1 217 ? -14.082 -0.251 -29.123 1.00 72.69 217 ARG A O 1
ATOM 1722 N N . ARG A 1 218 ? -13.613 1.925 -29.405 1.00 69.69 218 ARG A N 1
ATOM 1723 C CA . ARG A 1 218 ? -12.698 2.015 -28.258 1.00 69.69 218 ARG A CA 1
ATOM 1724 C C . ARG A 1 218 ? -13.465 2.103 -26.952 1.00 69.69 218 ARG A C 1
ATOM 1726 O O . ARG A 1 218 ? -13.110 1.372 -26.041 1.00 69.69 218 ARG A O 1
ATOM 1733 N N . LEU A 1 219 ? -14.506 2.930 -26.880 1.00 72.31 219 LEU A N 1
ATOM 1734 C CA . LEU A 1 219 ? -15.354 3.003 -25.689 1.00 72.31 219 LEU A CA 1
ATOM 1735 C C . LEU A 1 219 ? -15.908 1.616 -25.344 1.00 72.31 219 LEU A C 1
ATOM 1737 O O . LEU A 1 219 ? -15.770 1.176 -24.209 1.00 72.31 219 LEU A O 1
ATOM 1741 N N . LEU A 1 220 ? -16.388 0.871 -26.346 1.00 75.19 220 LEU A N 1
ATOM 1742 C CA . LEU A 1 220 ? -16.825 -0.516 -26.166 1.00 75.19 220 LEU A CA 1
ATOM 1743 C C . LEU A 1 220 ? -15.698 -1.437 -25.678 1.00 75.19 220 LEU A C 1
ATOM 1745 O O . LEU A 1 220 ? -15.915 -2.231 -24.770 1.00 75.19 220 LEU A O 1
ATOM 1749 N N . LYS A 1 221 ? -14.480 -1.316 -26.221 1.00 79.69 221 LYS A N 1
ATOM 1750 C CA . LYS A 1 221 ? -13.323 -2.104 -25.767 1.00 79.69 221 LYS A CA 1
ATOM 1751 C C . LYS A 1 221 ? -12.906 -1.763 -24.333 1.00 79.69 221 LYS A C 1
ATOM 1753 O O . LYS A 1 221 ? -12.558 -2.671 -23.585 1.00 79.69 221 LYS A O 1
ATOM 1758 N N . THR A 1 222 ? -12.938 -0.489 -23.948 1.00 75.50 222 THR A N 1
ATOM 1759 C CA . THR A 1 222 ? -12.636 -0.051 -22.581 1.00 75.50 222 THR A CA 1
ATOM 1760 C C . THR A 1 222 ? -13.690 -0.578 -21.621 1.00 75.50 222 THR A C 1
ATOM 1762 O O . THR A 1 222 ? -13.320 -1.229 -20.651 1.00 75.50 222 THR A O 1
ATOM 1765 N N . VAL A 1 223 ? -14.978 -0.374 -21.914 1.00 78.25 223 VAL A N 1
ATOM 1766 C CA . VAL A 1 223 ? -16.092 -0.897 -21.109 1.00 78.25 223 VAL A CA 1
ATOM 1767 C C . VAL A 1 223 ? -15.969 -2.410 -20.961 1.00 78.25 223 VAL A C 1
ATOM 1769 O O . VAL A 1 223 ? -16.005 -2.918 -19.842 1.00 78.25 223 VAL A O 1
ATOM 1772 N N . LEU A 1 224 ? -15.700 -3.119 -22.064 1.00 80.44 224 LEU A N 1
ATOM 1773 C CA . LEU A 1 224 ? -15.470 -4.556 -22.025 1.00 80.44 224 LEU A CA 1
ATOM 1774 C C . LEU A 1 224 ? -14.259 -4.901 -21.158 1.00 80.44 224 LEU A C 1
ATOM 1776 O O . LEU A 1 224 ? -14.352 -5.830 -20.385 1.00 80.44 224 LEU A O 1
ATOM 1780 N N . SER A 1 225 ? -13.159 -4.142 -21.203 1.00 81.00 225 SER A N 1
ATOM 1781 C CA . SER A 1 225 ? -11.971 -4.357 -20.354 1.00 81.00 225 SER A CA 1
ATOM 1782 C C . SER A 1 225 ? -12.162 -3.992 -18.873 1.00 81.00 225 SER A C 1
ATOM 1784 O O . SER A 1 225 ? -11.266 -4.217 -18.058 1.00 81.00 225 SER A O 1
ATOM 1786 N N . THR A 1 226 ? -13.287 -3.376 -18.515 1.00 83.88 226 THR A N 1
ATOM 1787 C CA . THR A 1 226 ? -13.627 -2.986 -17.139 1.00 83.88 226 THR A CA 1
ATOM 1788 C C . THR A 1 226 ? -14.445 -4.069 -16.427 1.00 83.88 226 THR A C 1
ATOM 1790 O O . THR A 1 226 ? -14.618 -4.007 -15.210 1.00 83.88 226 THR A O 1
ATOM 1793 N N . TRP A 1 227 ? -14.868 -5.117 -17.145 1.00 84.88 227 TRP A N 1
ATOM 1794 C CA . TRP A 1 227 ? -15.648 -6.231 -16.601 1.00 84.88 227 TRP A CA 1
ATOM 1795 C C . TRP A 1 227 ? -15.109 -6.854 -15.296 1.00 84.88 227 TRP A C 1
ATOM 1797 O O . TRP A 1 227 ? -15.937 -7.122 -14.425 1.00 84.88 227 TRP A O 1
ATOM 1807 N N . PRO A 1 228 ? -13.785 -7.025 -15.057 1.00 85.56 228 PRO A N 1
ATOM 1808 C CA . PRO A 1 228 ? -13.313 -7.664 -13.830 1.00 85.56 228 PRO A CA 1
ATOM 1809 C C . PRO A 1 228 ? -13.566 -6.778 -12.608 1.00 85.56 228 PRO A C 1
ATOM 1811 O O . PRO A 1 228 ? -13.911 -7.278 -11.545 1.00 85.56 228 PRO A O 1
ATOM 1814 N N . LEU A 1 229 ? -13.446 -5.453 -12.763 1.00 86.06 229 LEU A N 1
ATOM 1815 C CA . LEU A 1 229 ? -13.729 -4.494 -11.692 1.00 86.06 229 LEU A CA 1
ATOM 1816 C C . LEU A 1 229 ? -15.219 -4.473 -11.355 1.00 86.06 229 LEU A C 1
ATOM 1818 O O . LEU A 1 229 ? -15.579 -4.440 -10.184 1.00 86.06 229 LEU A O 1
ATOM 1822 N N . ILE A 1 230 ? -16.081 -4.548 -12.372 1.00 87.50 230 ILE A N 1
ATOM 1823 C CA . ILE A 1 230 ? -17.531 -4.626 -12.168 1.00 87.50 230 ILE A CA 1
ATOM 1824 C C . ILE A 1 230 ? -17.886 -5.920 -11.433 1.00 87.50 230 ILE A C 1
ATOM 1826 O O . ILE A 1 230 ? -18.639 -5.874 -10.467 1.00 87.50 230 ILE A O 1
ATOM 1830 N N . LEU A 1 231 ? -17.310 -7.060 -11.827 1.00 88.69 231 LEU A N 1
ATOM 1831 C CA . LEU A 1 231 ? -17.540 -8.329 -11.134 1.00 88.69 231 LEU A CA 1
ATOM 1832 C C . LEU A 1 231 ? -17.058 -8.310 -9.684 1.00 88.69 231 LEU A C 1
ATOM 1834 O O . LEU A 1 231 ? -17.778 -8.784 -8.811 1.00 88.69 231 LEU A O 1
ATOM 1838 N N . LEU A 1 232 ? -15.884 -7.739 -9.411 1.00 86.12 232 LEU A N 1
ATOM 1839 C CA . LEU A 1 232 ? -15.386 -7.569 -8.044 1.00 86.12 232 LEU A CA 1
ATOM 1840 C C . LEU A 1 232 ? -16.306 -6.662 -7.217 1.00 86.12 232 LEU A C 1
ATOM 1842 O O . LEU A 1 232 ? -16.621 -6.983 -6.072 1.00 86.12 232 LEU A O 1
ATOM 1846 N N . GLY A 1 233 ? -16.786 -5.565 -7.808 1.00 87.00 233 GLY A N 1
ATOM 1847 C CA . GLY A 1 233 ? -17.742 -4.663 -7.170 1.00 87.00 233 GLY A CA 1
ATOM 1848 C C . GLY A 1 233 ? -19.077 -5.341 -6.866 1.00 87.00 233 GLY A C 1
ATOM 1849 O O . GLY A 1 233 ? -19.598 -5.184 -5.763 1.00 87.00 233 GLY A O 1
ATOM 1850 N N . MET A 1 234 ? -19.598 -6.141 -7.800 1.00 87.50 234 MET A N 1
ATOM 1851 C CA . MET A 1 234 ? -20.818 -6.930 -7.605 1.00 87.50 234 MET A CA 1
ATOM 1852 C C . MET A 1 234 ? -20.623 -8.014 -6.546 1.00 87.50 234 MET A C 1
ATOM 1854 O O . MET A 1 234 ? -21.480 -8.175 -5.683 1.00 87.50 234 MET A O 1
ATOM 1858 N N . GLY A 1 235 ? -19.488 -8.718 -6.569 1.00 85.38 235 GLY A N 1
ATOM 1859 C CA . GLY A 1 235 ? -19.132 -9.717 -5.564 1.00 85.38 235 GLY A CA 1
ATOM 1860 C C . GLY A 1 235 ? -19.128 -9.118 -4.160 1.00 85.38 235 GLY A C 1
ATOM 1861 O O . GLY A 1 235 ? -19.804 -9.641 -3.282 1.00 85.38 235 GLY A O 1
ATOM 1862 N N . ARG A 1 236 ? -18.467 -7.967 -3.977 1.00 83.31 236 ARG A N 1
ATOM 1863 C CA . ARG A 1 236 ? -18.464 -7.230 -2.705 1.00 83.31 236 ARG A CA 1
ATOM 1864 C C . ARG A 1 236 ? -19.870 -6.826 -2.256 1.00 83.31 236 ARG A C 1
ATOM 1866 O O . ARG A 1 236 ? -20.197 -6.976 -1.085 1.00 83.31 236 ARG A O 1
ATOM 1873 N N . LEU A 1 237 ? -20.698 -6.312 -3.166 1.00 84.88 237 LEU A N 1
ATOM 1874 C CA . LEU A 1 237 ? -22.067 -5.909 -2.834 1.00 84.88 237 LEU A CA 1
ATOM 1875 C C . LEU A 1 237 ? -22.913 -7.107 -2.379 1.00 84.88 237 LEU A C 1
ATOM 1877 O O . LEU A 1 237 ? -23.647 -7.020 -1.398 1.00 84.88 237 LEU A O 1
ATOM 1881 N N . LEU A 1 238 ? -22.806 -8.233 -3.090 1.00 84.62 238 LEU A N 1
ATOM 1882 C CA . LEU A 1 238 ? -23.529 -9.457 -2.756 1.00 84.62 238 LEU A CA 1
ATOM 1883 C C . LEU A 1 238 ? -23.084 -10.016 -1.404 1.00 84.62 238 LEU A C 1
ATOM 1885 O O . LEU A 1 238 ? -23.940 -10.373 -0.597 1.00 84.62 238 LEU A O 1
ATOM 1889 N N . THR A 1 239 ? -21.777 -10.051 -1.127 1.00 80.62 239 THR A N 1
ATOM 1890 C CA . THR A 1 239 ? -21.271 -10.552 0.156 1.00 80.62 239 THR A CA 1
ATOM 1891 C C . THR A 1 239 ? -21.726 -9.670 1.316 1.00 80.62 239 THR A C 1
ATOM 1893 O O . THR A 1 239 ? -22.247 -10.201 2.294 1.00 80.62 239 THR A O 1
ATOM 1896 N N . LEU A 1 240 ? -21.629 -8.341 1.198 1.00 77.06 240 LEU A N 1
ATOM 1897 C CA . LEU A 1 240 ? -22.048 -7.414 2.259 1.00 77.06 240 LEU A CA 1
ATOM 1898 C C . LEU A 1 240 ? -23.548 -7.503 2.556 1.00 77.06 240 LEU A C 1
ATOM 1900 O O . LEU A 1 240 ? -23.932 -7.643 3.720 1.00 77.06 240 LEU A O 1
ATOM 1904 N N . LYS A 1 241 ? -24.386 -7.537 1.510 1.00 78.50 241 LYS A N 1
ATOM 1905 C CA . LYS A 1 241 ? -25.833 -7.733 1.672 1.00 78.50 241 LYS A CA 1
ATOM 1906 C C . LYS A 1 241 ? -26.176 -9.101 2.255 1.00 78.50 241 LYS A C 1
ATOM 1908 O O . LYS A 1 241 ? -27.061 -9.186 3.095 1.00 78.50 241 LYS A O 1
ATOM 1913 N N . SER A 1 242 ? -25.478 -10.165 1.852 1.00 75.94 242 SER A N 1
ATOM 1914 C CA . SER A 1 242 ? -25.738 -11.516 2.376 1.00 75.94 242 SER A CA 1
ATOM 1915 C C . SER A 1 242 ? -25.381 -11.671 3.859 1.00 75.94 242 SER A C 1
ATOM 1917 O O . SER A 1 242 ? -26.002 -12.465 4.556 1.00 75.94 242 SER A O 1
ATOM 1919 N N . ILE A 1 243 ? -24.406 -10.895 4.346 1.00 73.94 243 ILE A N 1
ATOM 1920 C CA . ILE A 1 243 ? -23.904 -10.951 5.728 1.00 73.94 243 ILE A CA 1
ATOM 1921 C C . ILE A 1 243 ? -24.627 -9.924 6.632 1.00 73.94 243 ILE A C 1
ATOM 1923 O O . ILE A 1 243 ? -24.352 -9.857 7.833 1.00 73.94 243 ILE A O 1
ATOM 1927 N N . ASN A 1 244 ? -25.573 -9.139 6.085 1.00 68.31 244 ASN A N 1
ATOM 1928 C CA . ASN A 1 244 ? -26.205 -7.991 6.754 1.00 68.31 244 ASN A CA 1
ATOM 1929 C C . ASN A 1 244 ? -25.156 -7.105 7.451 1.00 68.31 244 ASN A C 1
ATOM 1931 O O . ASN A 1 244 ? -25.287 -6.748 8.624 1.00 68.31 244 ASN A O 1
ATOM 1935 N N . TYR A 1 245 ? -24.052 -6.833 6.750 1.00 65.62 245 TYR A N 1
ATOM 1936 C CA . TYR A 1 245 ? -22.988 -5.985 7.274 1.00 65.62 245 TYR A CA 1
ATOM 1937 C C . TYR A 1 245 ? -23.443 -4.522 7.236 1.00 65.62 245 TYR A C 1
ATOM 1939 O O . TYR A 1 245 ? -24.033 -4.091 6.246 1.00 65.62 245 TYR A O 1
ATOM 1947 N N . HIS A 1 246 ? -23.195 -3.765 8.308 1.00 58.38 246 HIS A N 1
ATOM 1948 C CA . HIS A 1 246 ? -23.578 -2.356 8.362 1.00 58.38 246 HIS A CA 1
ATOM 1949 C C . HIS A 1 246 ? -22.647 -1.562 7.444 1.00 58.38 246 HIS A C 1
ATOM 1951 O O . HIS A 1 246 ? -21.455 -1.421 7.712 1.00 58.38 246 HIS A O 1
ATOM 1957 N N . GLU A 1 247 ? -23.172 -1.108 6.311 1.00 66.44 247 GLU A N 1
ATOM 1958 C CA . GLU A 1 247 ? -22.405 -0.304 5.370 1.00 66.44 247 GLU A CA 1
ATOM 1959 C C . GLU A 1 247 ? -22.406 1.149 5.839 1.00 66.44 247 GLU A C 1
ATOM 1961 O O . GLU A 1 247 ? -23.460 1.742 6.074 1.00 66.44 247 GLU A O 1
ATOM 1966 N N . VAL A 1 248 ? -21.217 1.736 5.958 1.00 66.25 248 VAL A N 1
ATOM 1967 C CA . VAL A 1 248 ? -21.070 3.161 6.245 1.00 66.25 248 VAL A CA 1
ATOM 1968 C C . VAL A 1 248 ? -21.492 3.937 4.994 1.00 66.25 248 VAL A C 1
ATOM 1970 O O . VAL A 1 248 ? -20.720 4.124 4.052 1.00 66.25 248 VAL A O 1
ATOM 1973 N N . VAL A 1 249 ? -22.766 4.338 4.957 1.00 74.19 249 VAL A N 1
ATOM 1974 C CA . VAL A 1 249 ? -23.409 4.971 3.790 1.00 74.19 249 VAL A CA 1
ATOM 1975 C C . VAL A 1 249 ? -22.710 6.274 3.391 1.00 74.19 249 VAL A C 1
ATOM 1977 O O . VAL A 1 249 ? -22.714 6.619 2.212 1.00 74.19 249 VAL A O 1
ATOM 1980 N N . SER A 1 250 ? -22.069 6.968 4.334 1.00 73.69 250 SER A N 1
ATOM 1981 C CA . SER A 1 250 ? -21.314 8.196 4.070 1.00 73.69 250 SER A CA 1
ATOM 1982 C C . SER A 1 250 ? -20.079 7.987 3.184 1.00 73.69 250 SER A C 1
ATOM 1984 O O . SER A 1 250 ? -19.668 8.935 2.524 1.00 73.69 250 SER A O 1
ATOM 1986 N N . GLU A 1 251 ? -19.513 6.774 3.094 1.00 72.88 251 GLU A N 1
ATOM 1987 C CA . GLU A 1 251 ? -18.301 6.544 2.292 1.00 72.88 251 GLU A CA 1
ATOM 1988 C C . GLU A 1 251 ? -18.570 6.510 0.781 1.00 72.88 251 GLU A C 1
ATOM 1990 O O . GLU A 1 251 ? -17.929 7.205 -0.005 1.00 72.88 251 GLU A O 1
ATO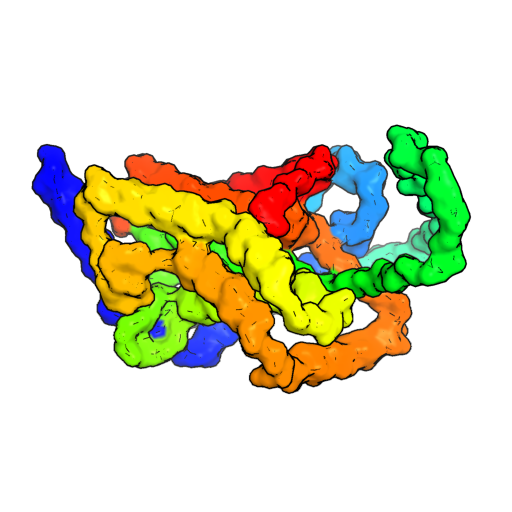M 1995 N N . TYR A 1 252 ? -19.484 5.636 0.358 1.00 79.69 252 TYR A N 1
ATOM 1996 C CA . TYR A 1 252 ? -19.792 5.409 -1.057 1.00 79.69 252 TYR A CA 1
ATOM 1997 C C . TYR A 1 252 ? -21.304 5.363 -1.326 1.00 79.69 252 TYR A C 1
ATOM 1999 O O . TYR A 1 252 ? -21.731 5.466 -2.473 1.00 79.69 252 TYR A O 1
ATOM 2007 N N . GLY A 1 253 ? -22.137 5.240 -0.294 1.00 83.56 253 GLY A N 1
ATOM 2008 C CA . GLY A 1 253 ? -23.558 4.926 -0.417 1.00 83.56 253 GLY A CA 1
ATOM 2009 C C . GLY A 1 253 ? -23.843 3.420 -0.390 1.00 83.56 253 GLY A C 1
ATOM 2010 O O . GLY A 1 253 ? -22.942 2.591 -0.429 1.00 83.56 253 GLY A O 1
ATOM 2011 N N . VAL A 1 254 ? -25.128 3.064 -0.364 1.00 80.06 254 VAL A N 1
ATOM 2012 C CA . VAL A 1 254 ? -25.633 1.700 -0.072 1.00 80.06 254 VAL A CA 1
ATOM 2013 C C . VAL A 1 254 ? -25.281 0.646 -1.136 1.00 80.06 254 VAL A C 1
ATOM 2015 O O . VAL A 1 254 ? -25.410 -0.557 -0.927 1.00 80.06 254 VAL A O 1
ATOM 2018 N N . HIS A 1 255 ? -24.973 1.056 -2.365 1.00 85.69 255 HIS A N 1
ATOM 2019 C CA . HIS A 1 255 ? -24.737 0.114 -3.472 1.00 85.69 255 HIS A CA 1
ATOM 2020 C C . HIS A 1 255 ? -23.416 0.348 -4.188 1.00 85.69 255 HIS A C 1
ATOM 2022 O O . HIS A 1 255 ? -23.028 -0.450 -5.043 1.00 85.69 255 HIS A O 1
ATOM 2028 N N . TRP A 1 256 ? -22.732 1.440 -3.864 1.00 86.06 256 TRP A N 1
ATOM 2029 C CA . TRP A 1 256 ? -21.502 1.817 -4.527 1.00 86.06 256 TRP A CA 1
ATOM 2030 C C . TRP A 1 256 ? -20.304 1.379 -3.691 1.00 86.06 256 TRP A C 1
ATOM 2032 O O . TRP A 1 256 ? -20.368 1.292 -2.471 1.00 86.06 256 TRP A O 1
ATOM 2042 N N . ASN A 1 257 ? -19.187 1.084 -4.344 1.00 88.19 257 ASN A N 1
ATOM 2043 C CA . ASN A 1 257 ? -17.951 0.745 -3.655 1.00 88.19 257 ASN A CA 1
ATOM 2044 C C . ASN A 1 257 ? -16.743 1.153 -4.496 1.00 88.19 257 ASN A C 1
ATOM 2046 O O . ASN A 1 257 ? -16.863 1.522 -5.667 1.00 88.19 257 ASN A O 1
ATOM 2050 N N . PHE A 1 258 ? -15.560 1.036 -3.900 1.00 84.88 258 PHE A N 1
ATOM 2051 C CA . PHE A 1 258 ? -14.301 1.417 -4.530 1.00 84.88 258 PHE A CA 1
ATOM 2052 C C . PHE A 1 258 ? -14.060 0.769 -5.909 1.00 84.88 258 PHE A C 1
ATOM 2054 O O . PHE A 1 258 ? -13.543 1.432 -6.809 1.00 84.88 258 PHE A O 1
ATOM 2061 N N . PHE A 1 259 ? -14.470 -0.487 -6.131 1.00 88.31 259 PHE A N 1
ATOM 2062 C CA . PHE A 1 259 ? -14.307 -1.137 -7.437 1.00 88.31 259 PHE A CA 1
ATOM 2063 C C . PHE A 1 259 ? -15.188 -0.496 -8.513 1.00 88.31 259 PHE A C 1
ATOM 2065 O O . PHE A 1 259 ? -14.738 -0.328 -9.649 1.00 88.31 259 PHE A O 1
ATOM 2072 N N . PHE A 1 260 ? -16.410 -0.084 -8.159 1.00 89.06 260 PHE A N 1
ATOM 2073 C CA . PHE A 1 260 ? -17.275 0.678 -9.059 1.00 89.06 260 PHE A CA 1
ATOM 2074 C C . PHE A 1 260 ? -16.723 2.078 -9.331 1.00 89.06 260 PHE A C 1
ATOM 2076 O O . PHE A 1 260 ? -16.750 2.517 -10.479 1.00 89.06 260 PHE A O 1
ATOM 2083 N N . THR A 1 261 ? -16.118 2.738 -8.339 1.00 88.06 261 THR A N 1
ATOM 2084 C CA . THR A 1 261 ? -15.392 4.001 -8.554 1.00 88.06 261 THR A CA 1
ATOM 2085 C C . THR A 1 261 ? -14.237 3.823 -9.541 1.00 88.06 261 THR A C 1
ATOM 2087 O O . THR A 1 261 ? -14.134 4.588 -10.498 1.00 88.06 261 THR A O 1
ATOM 2090 N N . LEU A 1 262 ? -13.408 2.781 -9.390 1.00 83.88 262 LEU A N 1
ATOM 2091 C CA . LEU A 1 262 ? -12.334 2.478 -10.346 1.00 83.88 262 LEU A CA 1
ATOM 2092 C C . LEU A 1 262 ? -12.875 2.186 -11.750 1.00 83.88 262 LEU A C 1
ATOM 2094 O O . LEU A 1 262 ? -12.304 2.647 -12.739 1.00 83.88 262 LEU A O 1
ATOM 2098 N N . ALA A 1 263 ? -13.975 1.437 -11.846 1.00 86.12 263 ALA A N 1
ATOM 2099 C CA . ALA A 1 263 ? -14.635 1.148 -13.112 1.00 86.12 263 ALA A CA 1
ATOM 2100 C C . ALA A 1 263 ? -15.151 2.427 -13.787 1.00 86.12 263 ALA A C 1
ATOM 2102 O O . ALA A 1 263 ? -14.913 2.634 -14.978 1.00 86.12 263 ALA A O 1
ATOM 2103 N N . PHE A 1 264 ? -15.803 3.300 -13.019 1.00 86.69 264 PHE A N 1
ATOM 2104 C CA . PHE A 1 264 ? -16.320 4.576 -13.491 1.00 86.69 264 PHE A CA 1
ATOM 2105 C C . PHE A 1 264 ? -15.194 5.490 -13.966 1.00 86.69 264 PHE A C 1
ATOM 2107 O O . PHE A 1 264 ? -15.220 5.904 -15.120 1.00 86.69 264 PHE A O 1
ATOM 2114 N N . VAL A 1 265 ? -14.159 5.710 -13.145 1.00 81.44 265 VAL A N 1
ATOM 2115 C CA . VAL A 1 265 ? -12.980 6.506 -13.527 1.00 81.44 265 VAL A CA 1
ATOM 2116 C C . VAL A 1 265 ? -12.350 5.950 -14.801 1.00 81.44 265 VAL A C 1
ATOM 2118 O O . VAL A 1 265 ? -12.026 6.714 -15.709 1.00 81.44 265 VAL A O 1
ATOM 2121 N N . LYS A 1 266 ? -12.236 4.616 -14.918 1.00 79.31 266 LYS A N 1
ATOM 2122 C CA . LYS A 1 266 ? -11.678 3.965 -16.110 1.00 79.31 266 LYS A CA 1
ATOM 2123 C C . LYS A 1 266 ? -12.470 4.274 -17.384 1.00 79.31 266 LYS A C 1
ATOM 2125 O O . LYS A 1 266 ? -11.899 4.435 -18.463 1.00 79.31 266 LYS A O 1
ATOM 2130 N N . ILE A 1 267 ? -13.791 4.351 -17.273 1.00 78.31 267 ILE A N 1
ATOM 2131 C CA . ILE A 1 267 ? -14.680 4.658 -18.394 1.00 78.31 267 ILE A CA 1
ATOM 2132 C C . ILE A 1 267 ? -14.662 6.163 -18.701 1.00 78.31 267 ILE A C 1
ATOM 2134 O O . ILE A 1 267 ? -14.545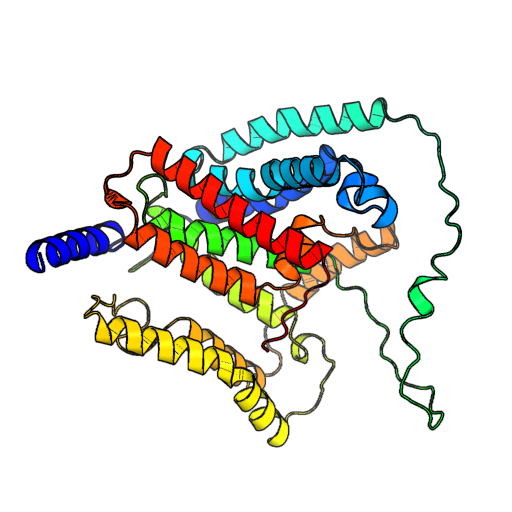 6.535 -19.869 1.00 78.31 267 ILE A O 1
ATOM 2138 N N . THR A 1 268 ? -14.720 7.027 -17.686 1.00 73.94 268 THR A N 1
ATOM 2139 C CA . THR A 1 268 ? -14.841 8.483 -17.860 1.00 73.94 268 THR A CA 1
ATOM 2140 C C . THR A 1 268 ? -13.553 9.165 -18.298 1.00 73.94 268 THR A C 1
ATOM 2142 O O . THR A 1 268 ? -13.628 10.094 -19.100 1.00 73.94 268 THR A O 1
ATOM 2145 N N . TYR A 1 269 ? -12.365 8.684 -17.906 1.00 69.88 269 TYR A N 1
ATOM 2146 C CA . TYR A 1 269 ? -11.111 9.288 -18.391 1.00 69.88 269 TYR A CA 1
ATOM 2147 C C . TYR A 1 269 ? -10.955 9.159 -19.914 1.00 69.88 269 TYR A C 1
ATOM 2149 O O . TYR A 1 269 ? -10.240 9.934 -20.541 1.00 69.88 269 TYR A O 1
ATOM 2157 N N . ASN A 1 270 ? -11.627 8.185 -20.540 1.00 61.34 270 ASN A N 1
ATOM 2158 C CA . ASN A 1 270 ? -11.651 8.064 -21.996 1.00 61.34 270 ASN A CA 1
ATOM 2159 C C . ASN A 1 270 ? -12.549 9.122 -22.659 1.00 61.34 270 ASN A C 1
ATOM 2161 O O . ASN A 1 270 ? -12.388 9.371 -23.851 1.00 61.34 270 ASN A O 1
ATOM 2165 N N . VAL A 1 271 ? -13.479 9.727 -21.911 1.00 57.56 271 VAL A N 1
ATOM 2166 C CA . VAL A 1 271 ? -14.400 10.783 -22.365 1.00 57.56 271 VAL A CA 1
ATOM 2167 C C . VAL A 1 271 ? -13.786 12.179 -22.175 1.00 57.56 271 VAL A C 1
ATOM 2169 O O . VAL A 1 271 ? -14.057 13.069 -22.977 1.00 57.56 271 VAL A O 1
ATOM 2172 N N . GLN A 1 272 ? -12.891 12.362 -21.198 1.00 50.84 272 GLN A N 1
ATOM 2173 C CA . GLN A 1 272 ? -12.148 13.607 -20.975 1.00 50.84 272 GLN A CA 1
ATOM 2174 C C . GLN A 1 272 ? -10.686 13.482 -21.400 1.00 50.84 272 GLN A C 1
ATOM 2176 O O . GLN A 1 272 ? -9.806 13.031 -20.669 1.00 50.84 272 GLN A O 1
ATOM 2181 N N . LEU A 1 273 ? -10.434 13.929 -22.624 1.00 49.16 273 LEU A N 1
ATOM 2182 C CA . LEU A 1 273 ? -9.098 14.174 -23.129 1.00 49.16 273 LEU A CA 1
ATOM 2183 C C . LEU A 1 273 ? -8.496 15.406 -22.412 1.00 49.16 273 LEU A C 1
ATOM 2185 O O . LEU A 1 273 ? -9.050 16.495 -22.502 1.00 49.16 273 LEU A O 1
ATOM 2189 N N . LEU A 1 274 ? -7.314 15.241 -21.808 1.00 47.47 274 LEU A N 1
ATOM 2190 C CA . LEU A 1 274 ? -6.245 16.257 -21.801 1.00 47.47 274 LEU A CA 1
ATOM 2191 C C . LEU A 1 274 ? -6.508 17.609 -21.096 1.00 47.47 274 LEU A C 1
ATOM 2193 O O . LEU A 1 274 ? -6.318 18.668 -21.686 1.00 47.47 274 LEU A O 1
ATOM 2197 N N . SER A 1 275 ? -6.789 17.613 -19.793 1.00 45.84 275 SER A N 1
ATOM 2198 C CA . SER A 1 275 ? -6.637 18.852 -19.009 1.00 45.84 275 SER A CA 1
ATOM 2199 C C . SER A 1 275 ? -6.241 18.610 -17.554 1.00 45.84 275 SER A C 1
ATOM 2201 O O . SER A 1 275 ? -6.990 18.978 -16.661 1.00 45.84 275 SER A O 1
ATOM 2203 N N . PHE A 1 276 ? -5.086 17.977 -17.301 1.00 45.84 276 PHE A N 1
ATOM 2204 C CA . PHE A 1 276 ? -4.337 18.173 -16.041 1.00 45.84 276 PHE A CA 1
ATOM 2205 C C . PHE A 1 276 ? -2.881 17.655 -16.093 1.00 45.84 276 PHE A C 1
ATOM 2207 O O . PHE A 1 276 ? -2.355 17.133 -15.115 1.00 45.84 276 PHE A O 1
ATOM 2214 N N . PHE A 1 277 ? -2.189 17.778 -17.231 1.00 47.19 277 PHE A N 1
ATOM 2215 C CA . PHE A 1 277 ? -0.785 17.342 -17.357 1.00 47.19 277 PHE A CA 1
ATOM 2216 C C . PHE A 1 277 ? 0.247 18.354 -16.811 1.00 47.19 277 PHE A C 1
ATOM 2218 O O . PHE A 1 277 ? 1.417 18.284 -17.142 1.00 47.19 277 PHE A O 1
ATOM 2225 N N . MET A 1 278 ? -0.136 19.258 -15.904 1.00 46.41 278 MET A N 1
ATOM 2226 C CA . MET A 1 278 ? 0.771 20.314 -15.420 1.00 46.41 278 MET A CA 1
ATOM 2227 C C . MET A 1 278 ? 1.726 19.868 -14.295 1.00 46.41 278 MET A C 1
ATOM 2229 O O . MET A 1 278 ? 2.741 20.517 -14.078 1.00 46.41 278 MET A O 1
ATOM 2233 N N . LEU A 1 279 ? 1.456 18.756 -13.595 1.00 42.88 279 LEU A N 1
ATOM 2234 C CA . LEU A 1 279 ? 2.353 18.246 -12.537 1.00 42.88 279 LEU A CA 1
ATOM 2235 C C . LEU A 1 279 ? 3.321 17.155 -13.021 1.00 42.88 279 LEU A C 1
ATOM 2237 O O . LEU A 1 279 ? 4.437 17.049 -12.515 1.00 42.88 279 LEU A O 1
ATOM 2241 N N . ALA A 1 280 ? 2.918 16.360 -14.016 1.00 48.84 280 ALA A N 1
ATOM 2242 C CA . ALA A 1 280 ? 3.777 15.330 -14.596 1.00 48.84 280 ALA A CA 1
ATOM 2243 C C . ALA A 1 280 ? 4.897 15.937 -15.457 1.00 48.84 280 ALA A C 1
ATOM 2245 O O . ALA A 1 280 ? 6.007 15.411 -15.420 1.00 48.84 280 ALA A O 1
ATOM 2246 N N . ASP A 1 281 ? 4.634 17.064 -16.131 1.00 45.28 281 ASP A N 1
ATOM 2247 C CA . ASP A 1 281 ? 5.608 17.756 -16.987 1.00 45.28 281 ASP A CA 1
ATOM 2248 C C . ASP A 1 281 ? 6.711 18.468 -16.176 1.00 45.28 281 ASP A C 1
ATOM 2250 O O . ASP A 1 281 ? 7.877 18.498 -16.571 1.00 45.28 281 ASP A O 1
ATOM 2254 N N . VAL A 1 282 ? 6.382 18.981 -14.984 1.00 45.22 282 VAL A N 1
ATOM 2255 C CA . VAL A 1 282 ? 7.359 19.602 -14.066 1.00 45.22 282 VAL A CA 1
ATOM 2256 C C . VAL A 1 282 ? 8.250 18.542 -13.409 1.00 45.22 282 VAL A C 1
ATOM 2258 O O . VAL A 1 282 ? 9.460 18.737 -13.273 1.00 45.22 282 VAL A O 1
ATOM 2261 N N . LEU A 1 283 ? 7.675 17.386 -13.056 1.00 45.22 283 LEU A N 1
ATOM 2262 C CA . LEU A 1 283 ? 8.429 16.245 -12.538 1.00 45.22 283 LEU A CA 1
ATOM 2263 C C . LEU A 1 283 ? 9.283 15.585 -13.635 1.00 45.22 283 LEU A C 1
ATOM 2265 O O . LEU A 1 283 ? 10.416 15.197 -13.362 1.00 45.22 283 LEU A O 1
ATOM 2269 N N . SER A 1 284 ? 8.794 15.497 -14.878 1.00 49.75 284 SER A N 1
ATOM 2270 C CA . SER A 1 284 ? 9.598 15.010 -16.004 1.00 49.75 284 SER A CA 1
ATOM 2271 C C . SER A 1 284 ? 10.722 15.975 -16.367 1.00 49.75 284 SER A C 1
ATOM 2273 O O . SER A 1 284 ? 11.805 15.506 -16.678 1.00 49.75 284 SER A O 1
ATOM 2275 N N . TYR A 1 285 ? 10.529 17.294 -16.249 1.00 46.03 285 TYR A N 1
ATOM 2276 C CA . TYR A 1 285 ? 11.583 18.293 -16.466 1.00 46.03 285 TYR A CA 1
ATOM 2277 C C . TYR A 1 285 ? 12.728 18.177 -15.443 1.00 46.03 285 TYR A C 1
ATOM 2279 O O . TYR A 1 285 ? 13.900 18.126 -15.819 1.00 46.03 285 TYR A O 1
ATOM 2287 N N . TYR A 1 286 ? 12.405 18.044 -14.149 1.00 48.81 286 TYR A N 1
ATOM 2288 C CA . TYR A 1 286 ? 13.405 17.836 -13.088 1.00 48.81 286 TYR A CA 1
ATOM 2289 C C . TYR A 1 286 ? 14.194 16.526 -13.247 1.00 48.81 286 TYR A C 1
ATOM 2291 O O . TYR A 1 286 ? 15.323 16.409 -12.771 1.00 48.81 286 TYR A O 1
ATOM 2299 N N . LEU A 1 287 ? 13.610 15.534 -13.919 1.00 52.88 287 LEU A N 1
ATOM 2300 C CA . LEU A 1 287 ? 14.187 14.201 -14.070 1.00 52.88 287 LEU A CA 1
ATOM 2301 C C . LEU A 1 287 ? 14.833 13.973 -15.439 1.00 52.88 287 LEU A C 1
ATOM 2303 O O . LEU A 1 287 ? 15.784 13.201 -15.510 1.00 52.88 287 LEU A O 1
ATOM 2307 N N . ASP A 1 288 ? 14.423 14.691 -16.485 1.00 47.44 288 ASP A N 1
ATOM 2308 C CA . ASP A 1 288 ? 15.208 14.842 -17.715 1.00 47.44 288 ASP A CA 1
ATOM 2309 C C . ASP A 1 288 ? 16.529 15.565 -17.411 1.00 47.44 288 ASP A C 1
ATOM 2311 O O . ASP A 1 288 ? 17.562 15.203 -17.967 1.00 47.44 288 ASP A O 1
ATOM 2315 N N . LEU A 1 289 ? 16.548 16.488 -16.439 1.00 48.06 289 LEU A N 1
ATOM 2316 C CA . LEU A 1 289 ? 17.792 17.057 -15.911 1.00 48.06 289 LEU A CA 1
ATOM 2317 C C . LEU A 1 289 ? 18.691 15.987 -15.256 1.00 48.06 289 LEU A C 1
ATOM 2319 O O . LEU A 1 289 ? 19.896 15.986 -15.488 1.00 48.06 289 LEU A O 1
ATOM 2323 N N . TYR A 1 290 ? 18.124 15.042 -14.494 1.00 50.91 290 TYR A N 1
ATOM 2324 C CA . TYR A 1 290 ? 18.873 13.909 -13.925 1.00 50.91 290 TYR A CA 1
ATOM 2325 C C . TYR A 1 290 ? 19.346 12.921 -15.009 1.00 50.91 290 TYR A C 1
ATOM 2327 O O . TYR A 1 290 ? 20.500 12.496 -15.000 1.00 50.91 290 TYR A O 1
ATOM 2335 N N . ARG A 1 291 ? 18.483 12.598 -15.982 1.00 46.28 291 ARG A N 1
ATOM 2336 C CA . ARG A 1 291 ? 18.774 11.727 -17.133 1.00 46.28 291 ARG A CA 1
ATOM 2337 C C . ARG A 1 291 ? 19.919 12.266 -17.985 1.00 46.28 291 ARG A C 1
ATOM 2339 O O . ARG A 1 291 ? 20.781 11.492 -18.392 1.00 46.28 291 ARG A O 1
ATOM 2346 N N . ASN A 1 292 ? 19.944 13.577 -18.219 1.00 50.16 292 ASN A N 1
ATOM 2347 C CA . ASN A 1 292 ? 21.005 14.244 -18.973 1.00 50.16 292 ASN A CA 1
ATOM 2348 C C . ASN A 1 292 ? 22.377 14.141 -18.282 1.00 50.16 292 ASN A C 1
ATOM 2350 O O . ASN A 1 292 ? 23.398 14.299 -18.944 1.00 50.16 292 ASN A O 1
ATOM 2354 N N . VAL A 1 293 ? 22.414 13.852 -16.974 1.00 56.56 293 VAL A N 1
ATOM 2355 C CA . VAL A 1 293 ? 23.654 13.669 -16.203 1.00 56.56 293 VAL A CA 1
ATOM 2356 C C . VAL A 1 293 ? 24.102 12.202 -16.164 1.00 56.56 293 VAL A C 1
ATOM 2358 O O . VAL A 1 293 ? 25.303 11.940 -16.162 1.00 56.56 293 VAL A O 1
ATOM 2361 N N . THR A 1 294 ? 23.178 11.234 -16.134 1.00 54.25 294 THR A N 1
ATOM 2362 C CA . THR A 1 294 ? 23.506 9.815 -15.876 1.00 54.25 294 THR A CA 1
ATOM 2363 C C . THR A 1 294 ? 23.322 8.868 -17.064 1.00 54.25 294 THR A C 1
ATOM 2365 O O . THR A 1 294 ? 23.772 7.729 -16.975 1.00 54.25 294 THR A O 1
ATOM 2368 N N . ASN A 1 295 ? 22.701 9.301 -18.169 1.00 51.16 295 ASN A N 1
ATOM 2369 C CA . ASN A 1 295 ? 22.399 8.514 -19.382 1.00 51.16 295 ASN A CA 1
ATOM 2370 C C . ASN A 1 295 ? 21.601 7.200 -19.188 1.00 51.16 295 ASN A C 1
ATOM 2372 O O . ASN A 1 295 ? 21.207 6.590 -20.180 1.00 51.16 295 ASN A O 1
ATOM 2376 N N . GLU A 1 296 ? 21.289 6.783 -17.959 1.00 51.72 296 GLU A N 1
ATOM 2377 C CA . GLU A 1 296 ? 20.507 5.585 -17.631 1.00 51.72 296 GLU A CA 1
ATOM 2378 C C . GLU A 1 296 ? 19.500 5.887 -16.501 1.00 51.72 296 GLU A C 1
ATOM 2380 O O . GLU A 1 296 ? 19.783 6.643 -15.567 1.00 51.72 296 GLU A O 1
ATOM 2385 N N . TRP A 1 297 ? 18.310 5.276 -16.551 1.00 53.62 297 TRP A N 1
ATOM 2386 C CA . TRP A 1 297 ? 17.350 5.362 -15.446 1.00 53.62 297 TRP A CA 1
ATOM 2387 C C . TRP A 1 297 ? 17.764 4.426 -14.299 1.00 53.62 297 TRP A C 1
ATOM 2389 O O . TRP A 1 297 ? 18.032 3.246 -14.536 1.00 53.62 297 TRP A O 1
ATOM 2399 N N . PRO A 1 298 ? 17.745 4.880 -13.033 1.00 55.91 298 PRO A N 1
ATOM 2400 C CA . PRO A 1 298 ? 18.126 4.034 -11.907 1.00 55.91 298 PRO A CA 1
ATOM 2401 C C . PRO A 1 298 ? 17.104 2.906 -11.718 1.00 55.91 298 PRO A C 1
ATOM 2403 O O . PRO A 1 298 ? 15.977 3.163 -11.308 1.00 55.91 298 PRO A O 1
ATOM 2406 N N . ARG A 1 299 ? 17.472 1.646 -11.980 1.00 65.19 299 ARG A N 1
ATOM 2407 C CA . ARG A 1 299 ? 16.573 0.472 -11.871 1.00 65.19 299 ARG A CA 1
ATOM 2408 C C . ARG A 1 299 ? 15.954 0.348 -10.483 1.00 65.19 299 ARG A C 1
ATOM 2410 O O . ARG A 1 299 ? 16.685 0.451 -9.507 1.00 65.19 299 ARG A O 1
ATOM 2417 N N . GLU A 1 300 ? 14.647 0.133 -10.373 1.00 72.31 300 GLU A N 1
ATOM 2418 C CA . GLU A 1 300 ? 13.949 -0.037 -9.086 1.00 72.31 300 GLU A CA 1
ATOM 2419 C C . GLU A 1 300 ? 14.426 -1.283 -8.299 1.00 72.31 300 GLU A C 1
ATOM 2421 O O . GLU A 1 300 ? 14.858 -2.256 -8.923 1.00 72.31 300 GLU A O 1
ATOM 2426 N N . PRO A 1 301 ? 14.354 -1.279 -6.949 1.00 76.94 301 PRO A N 1
ATOM 2427 C CA . PRO A 1 301 ? 14.581 -2.476 -6.137 1.00 76.94 301 PRO A CA 1
ATOM 2428 C C . PRO A 1 301 ? 13.651 -3.629 -6.528 1.00 76.94 301 PRO A C 1
ATOM 2430 O O . PRO A 1 301 ? 12.509 -3.416 -6.950 1.00 76.94 301 PRO A O 1
ATOM 2433 N N . ARG A 1 302 ? 14.117 -4.865 -6.342 1.00 79.38 302 ARG A N 1
ATOM 2434 C CA . ARG A 1 302 ? 13.427 -6.067 -6.830 1.00 79.38 302 ARG A CA 1
ATOM 2435 C C . ARG A 1 302 ? 12.091 -6.300 -6.156 1.00 79.38 302 ARG A C 1
ATOM 2437 O O . ARG A 1 302 ? 11.141 -6.661 -6.845 1.00 79.38 302 ARG A O 1
ATOM 2444 N N . LEU A 1 303 ? 11.995 -6.073 -4.847 1.00 84.44 303 LEU A N 1
ATOM 2445 C CA . LEU A 1 303 ? 10.728 -6.192 -4.135 1.00 84.44 303 LEU A CA 1
ATOM 2446 C C . LEU A 1 303 ? 9.665 -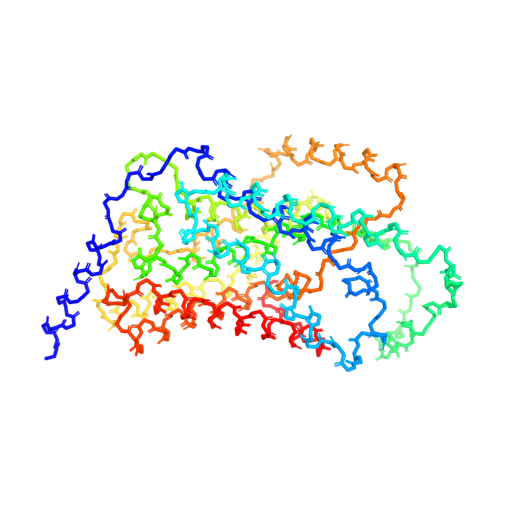5.230 -4.694 1.00 84.44 303 LEU A C 1
ATOM 2448 O O . LEU A 1 303 ? 8.521 -5.632 -4.907 1.00 84.44 303 LEU A O 1
ATOM 2452 N N . LEU A 1 304 ? 10.046 -3.991 -5.019 1.00 83.62 304 LEU A N 1
ATOM 2453 C CA . LEU A 1 304 ? 9.127 -3.026 -5.634 1.00 83.62 304 LEU A CA 1
ATOM 2454 C C . LEU A 1 304 ? 8.727 -3.474 -7.049 1.00 83.62 304 LEU A C 1
ATOM 2456 O O . LEU A 1 304 ? 7.538 -3.522 -7.368 1.00 83.62 304 LEU A O 1
ATOM 2460 N N . ALA A 1 305 ? 9.692 -3.930 -7.858 1.00 82.06 305 ALA A N 1
ATOM 2461 C CA . ALA A 1 305 ? 9.417 -4.504 -9.180 1.00 82.06 305 ALA A CA 1
ATOM 2462 C C . ALA A 1 305 ? 8.471 -5.718 -9.116 1.00 82.06 305 ALA A C 1
ATOM 2464 O O . ALA A 1 305 ? 7.622 -5.912 -9.993 1.00 82.06 305 ALA A O 1
ATOM 2465 N N . ALA A 1 306 ? 8.613 -6.546 -8.080 1.00 85.31 306 ALA A N 1
ATOM 2466 C CA . ALA A 1 306 ? 7.789 -7.721 -7.843 1.00 85.31 306 ALA A CA 1
ATOM 2467 C C . ALA A 1 306 ? 6.337 -7.341 -7.532 1.00 85.31 306 ALA A C 1
ATOM 2469 O O . ALA A 1 306 ? 5.418 -7.841 -8.186 1.00 85.31 306 ALA A O 1
ATOM 2470 N N . ILE A 1 307 ? 6.136 -6.393 -6.613 1.00 87.06 307 ILE A N 1
ATOM 2471 C CA . ILE A 1 307 ? 4.812 -5.878 -6.240 1.00 87.06 307 ILE A CA 1
ATOM 2472 C C . ILE A 1 307 ? 4.138 -5.201 -7.440 1.00 87.06 307 ILE A C 1
ATOM 2474 O O . ILE A 1 307 ? 2.981 -5.487 -7.754 1.00 87.06 307 ILE A O 1
ATOM 2478 N N . ASN A 1 308 ? 4.862 -4.354 -8.176 1.00 85.06 308 ASN A N 1
ATOM 2479 C CA . ASN A 1 308 ? 4.312 -3.676 -9.350 1.00 85.06 308 ASN A CA 1
ATOM 2480 C C . ASN A 1 308 ? 4.014 -4.637 -10.515 1.00 85.06 308 ASN A C 1
ATOM 2482 O O . ASN A 1 308 ? 3.118 -4.377 -11.323 1.00 85.06 308 ASN A O 1
ATOM 2486 N N . GLY A 1 309 ? 4.732 -5.762 -10.597 1.00 83.81 309 GLY A N 1
ATOM 2487 C CA . GLY A 1 309 ? 4.541 -6.784 -11.625 1.00 83.81 309 GLY A CA 1
ATOM 2488 C C . GLY A 1 309 ? 3.123 -7.356 -11.663 1.00 83.81 309 GLY A C 1
ATOM 2489 O O . GLY A 1 309 ? 2.624 -7.642 -12.752 1.00 83.81 309 GLY A O 1
ATOM 2490 N N . ASN A 1 310 ? 2.469 -7.461 -10.501 1.00 85.94 310 ASN A N 1
ATOM 2491 C CA . ASN A 1 310 ? 1.119 -8.002 -10.335 1.00 85.94 310 ASN A CA 1
ATOM 2492 C C . ASN A 1 310 ? 0.268 -7.136 -9.376 1.00 85.94 310 ASN A C 1
ATOM 2494 O O . ASN A 1 310 ? -0.429 -7.664 -8.514 1.00 85.94 310 ASN A O 1
ATOM 2498 N N . GLY A 1 311 ? 0.304 -5.804 -9.523 1.00 86.69 311 GLY A N 1
ATOM 2499 C CA . GLY A 1 311 ? -0.290 -4.866 -8.553 1.00 86.69 311 GLY A CA 1
ATOM 2500 C C . GLY A 1 311 ? -1.775 -5.092 -8.219 1.00 86.69 311 GLY A C 1
ATOM 2501 O O . GLY A 1 311 ? -2.150 -4.998 -7.055 1.00 86.69 311 GLY A O 1
ATOM 2502 N N . LEU A 1 312 ? -2.619 -5.465 -9.195 1.00 83.88 312 LEU A N 1
ATOM 2503 C CA . LEU A 1 312 ? -4.006 -5.859 -8.898 1.00 83.88 312 LEU A CA 1
ATOM 2504 C C . LEU A 1 312 ? -4.055 -7.086 -7.995 1.00 83.88 312 LEU A C 1
ATOM 2506 O O . LEU A 1 312 ? -4.777 -7.106 -7.009 1.00 83.88 312 LEU A O 1
ATOM 2510 N N . PHE A 1 313 ? -3.347 -8.143 -8.383 1.00 89.75 313 PHE A N 1
ATOM 2511 C CA . PHE A 1 313 ? -3.377 -9.388 -7.634 1.00 89.75 313 PHE A CA 1
ATOM 2512 C C . PHE A 1 313 ? -2.903 -9.152 -6.199 1.00 89.75 313 PHE A C 1
ATOM 2514 O O . PHE A 1 313 ? -3.549 -9.626 -5.275 1.00 89.75 313 PHE A O 1
ATOM 2521 N N . PHE A 1 314 ? -1.853 -8.344 -6.018 1.00 91.25 314 PHE A N 1
ATOM 2522 C CA . PHE A 1 314 ? -1.389 -7.914 -4.702 1.00 91.25 314 PHE A CA 1
ATOM 2523 C C . PHE A 1 314 ? -2.500 -7.216 -3.902 1.00 91.25 314 PHE A C 1
ATOM 2525 O O . PHE A 1 314 ? -2.740 -7.582 -2.757 1.00 91.25 314 PHE A O 1
ATOM 2532 N N . PHE A 1 315 ? -3.226 -6.280 -4.522 1.00 90.81 315 PHE A N 1
ATOM 2533 C CA . PHE A 1 315 ? -4.366 -5.597 -3.903 1.00 90.81 315 PHE A CA 1
ATOM 2534 C C . PHE A 1 315 ? -5.527 -6.548 -3.555 1.00 90.81 315 PHE A C 1
ATOM 2536 O O . PHE A 1 315 ? -6.150 -6.421 -2.506 1.00 90.81 315 PHE A O 1
ATOM 2543 N N . LEU A 1 316 ? -5.856 -7.518 -4.409 1.00 90.38 316 LEU A N 1
ATOM 2544 C CA . LEU A 1 316 ? -6.916 -8.487 -4.103 1.00 90.38 316 LEU A CA 1
ATOM 2545 C C . LEU A 1 316 ? -6.503 -9.440 -2.987 1.00 90.38 316 LEU A C 1
ATOM 2547 O O . LEU A 1 316 ? -7.299 -9.714 -2.093 1.00 90.38 316 LEU A O 1
ATOM 2551 N N . LEU A 1 317 ? -5.258 -9.913 -3.030 1.00 93.56 317 LEU A N 1
ATOM 2552 C CA . LEU A 1 317 ? -4.694 -10.777 -2.006 1.00 93.56 317 LEU A CA 1
ATOM 2553 C C . LEU A 1 317 ? -4.661 -10.067 -0.651 1.00 93.56 317 LEU A C 1
ATOM 2555 O O . LEU A 1 317 ? -5.015 -10.679 0.352 1.00 93.56 317 LEU A O 1
ATOM 2559 N N . SER A 1 318 ? -4.301 -8.781 -0.625 1.00 93.12 318 SER A N 1
ATOM 2560 C CA . SER A 1 318 ? -4.303 -7.982 0.600 1.00 93.12 318 SER A CA 1
ATOM 2561 C C . SER A 1 318 ? -5.714 -7.880 1.189 1.00 93.12 318 SER A C 1
ATOM 2563 O O . SER A 1 318 ? -5.906 -8.236 2.343 1.00 93.12 318 SER A O 1
ATOM 2565 N N . ASN A 1 319 ? -6.726 -7.529 0.382 1.00 91.12 319 ASN A N 1
ATOM 2566 C CA . ASN A 1 319 ? -8.122 -7.469 0.844 1.00 91.12 319 ASN A CA 1
ATOM 2567 C C . ASN A 1 319 ? -8.643 -8.826 1.352 1.00 91.12 319 ASN A C 1
ATOM 2569 O O . ASN A 1 319 ? -9.359 -8.881 2.351 1.00 91.12 319 ASN A O 1
ATOM 2573 N N . LEU A 1 320 ? -8.288 -9.924 0.675 1.00 91.38 320 LEU A N 1
ATOM 2574 C CA . LEU A 1 320 ? -8.687 -11.271 1.085 1.00 91.38 320 LEU A CA 1
ATOM 2575 C C . LEU A 1 320 ? -8.058 -11.662 2.429 1.00 91.38 320 LEU A C 1
ATOM 2577 O O . LEU A 1 320 ? -8.754 -12.168 3.307 1.00 91.38 320 LEU A O 1
ATOM 2581 N N . LEU A 1 321 ? -6.753 -11.422 2.594 1.00 92.12 321 LEU A N 1
ATOM 2582 C CA . LEU A 1 321 ? -6.041 -11.718 3.837 1.00 92.12 321 LEU A CA 1
ATOM 2583 C C . LEU A 1 321 ? -6.511 -10.831 4.994 1.00 92.12 321 LEU A C 1
ATOM 2585 O O . LEU A 1 321 ? -6.639 -11.339 6.103 1.00 92.12 321 LEU A O 1
ATOM 2589 N N . THR A 1 322 ? -6.837 -9.558 4.747 1.00 91.25 322 THR A N 1
ATOM 2590 C CA . THR A 1 322 ? -7.479 -8.690 5.747 1.00 91.25 322 THR A CA 1
ATOM 2591 C C . THR A 1 322 ? -8.785 -9.303 6.243 1.00 91.25 322 THR A C 1
ATOM 2593 O O . THR A 1 322 ? -8.970 -9.469 7.446 1.00 91.25 322 THR A O 1
ATOM 2596 N N . GLY A 1 323 ? -9.662 -9.723 5.323 1.00 86.00 323 GLY A N 1
ATOM 2597 C CA . GLY A 1 323 ? -10.914 -10.389 5.683 1.00 86.00 323 GLY A CA 1
ATOM 2598 C C . GLY A 1 323 ? -10.690 -11.666 6.497 1.00 86.00 323 GLY A C 1
ATOM 2599 O O . GLY A 1 323 ? -11.385 -11.895 7.483 1.00 86.00 323 GLY A O 1
ATOM 2600 N N . LEU A 1 324 ? -9.683 -12.466 6.133 1.00 88.81 324 LEU A N 1
ATOM 2601 C CA . LEU A 1 324 ? -9.320 -13.677 6.871 1.00 88.81 324 LEU A CA 1
ATOM 2602 C C . LEU A 1 324 ? -8.844 -13.365 8.294 1.00 88.81 324 LEU A C 1
ATOM 2604 O O . LEU A 1 324 ? -9.268 -14.042 9.228 1.00 88.81 324 LEU A O 1
ATOM 2608 N N . ILE A 1 325 ? -7.996 -12.351 8.476 1.00 90.88 325 ILE A N 1
ATOM 2609 C CA . ILE A 1 325 ? -7.486 -11.954 9.796 1.00 90.88 325 ILE A CA 1
ATOM 2610 C C . ILE A 1 325 ? -8.628 -11.441 10.676 1.00 90.88 325 ILE A C 1
ATOM 2612 O O . ILE A 1 325 ? -8.768 -11.918 11.799 1.00 90.88 325 ILE A O 1
ATOM 2616 N N . ASN A 1 326 ? -9.496 -10.578 10.143 1.00 86.88 326 ASN A N 1
ATOM 2617 C CA . ASN A 1 326 ? -10.636 -10.028 10.884 1.00 86.88 326 ASN A CA 1
ATOM 2618 C C . ASN A 1 326 ? -11.662 -11.096 11.294 1.00 86.88 326 ASN A C 1
ATOM 2620 O O . ASN A 1 326 ? -12.354 -10.934 12.292 1.00 86.88 326 ASN A O 1
ATOM 2624 N N . MET A 1 327 ? -11.767 -12.198 10.543 1.00 82.81 327 MET A N 1
ATOM 2625 C CA . MET A 1 327 ? -12.600 -13.346 10.924 1.00 82.81 327 MET A CA 1
ATOM 2626 C C . MET A 1 327 ? -11.904 -14.299 11.904 1.00 82.81 327 MET A C 1
ATOM 2628 O O . MET A 1 327 ? -12.581 -15.043 12.610 1.00 82.81 327 MET A O 1
ATOM 2632 N N . SER A 1 328 ? -10.569 -14.313 11.926 1.00 86.12 328 SER A N 1
ATOM 2633 C CA . SER A 1 328 ? -9.777 -15.270 12.711 1.00 86.12 328 SER A CA 1
ATOM 2634 C C . SER A 1 328 ? -9.324 -14.724 14.066 1.00 86.12 328 SER A C 1
ATOM 2636 O O . SER A 1 328 ? -9.001 -15.514 14.951 1.00 86.12 328 SER A O 1
ATOM 2638 N N . TYR A 1 329 ? -9.256 -13.400 14.235 1.00 87.44 329 TYR A N 1
ATOM 2639 C CA . TYR A 1 329 ? -8.709 -12.756 15.427 1.00 87.44 329 TYR A CA 1
ATOM 2640 C C . TYR A 1 329 ? -9.534 -11.534 15.847 1.00 87.44 329 TYR A C 1
ATOM 2642 O O . TYR A 1 329 ? -9.970 -10.753 15.005 1.00 87.44 329 TYR A O 1
ATOM 2650 N N . ASP A 1 330 ? -9.704 -11.339 17.158 1.00 86.12 330 ASP A N 1
ATOM 2651 C CA . ASP A 1 330 ? -10.339 -10.142 17.717 1.00 86.12 330 ASP A CA 1
ATOM 2652 C C . ASP A 1 330 ? -9.363 -8.954 17.699 1.00 86.12 330 ASP A C 1
ATOM 2654 O O . ASP A 1 330 ? -8.592 -8.704 18.630 1.00 86.12 330 ASP A O 1
ATOM 2658 N N . VAL A 1 331 ? -9.361 -8.256 16.567 1.00 87.69 331 VAL A N 1
ATOM 2659 C CA . VAL A 1 331 ? -8.453 -7.145 16.254 1.00 87.69 331 VAL A CA 1
ATOM 2660 C C . VAL A 1 331 ? -8.659 -5.914 17.147 1.00 87.69 331 VAL A C 1
ATOM 2662 O O . VAL A 1 331 ? -7.684 -5.231 17.464 1.00 87.69 331 VAL A O 1
ATOM 2665 N N . ILE A 1 332 ? -9.882 -5.672 17.636 1.00 84.81 332 ILE A N 1
ATOM 2666 C CA . ILE A 1 332 ? -10.227 -4.498 18.462 1.00 84.81 332 ILE A CA 1
ATOM 2667 C C . ILE A 1 332 ? -9.611 -4.619 19.860 1.00 84.81 332 ILE A C 1
ATOM 2669 O O . ILE A 1 332 ? -9.128 -3.641 20.442 1.00 84.81 332 ILE A O 1
ATOM 2673 N N . HIS A 1 333 ? -9.590 -5.834 20.405 1.00 87.81 333 HIS A N 1
ATOM 2674 C CA . HIS A 1 333 ? -9.040 -6.119 21.730 1.00 87.81 333 HIS A CA 1
ATOM 2675 C C . HIS A 1 333 ? -7.551 -6.488 21.706 1.00 87.81 333 HIS A C 1
ATOM 2677 O O . HIS A 1 333 ? -6.955 -6.715 22.761 1.00 87.81 333 HIS A O 1
ATOM 2683 N N . ALA A 1 334 ? -6.925 -6.505 20.527 1.00 90.38 334 ALA A N 1
ATOM 2684 C CA . ALA A 1 334 ? -5.495 -6.729 20.392 1.00 90.38 334 ALA A CA 1
ATOM 2685 C C . ALA A 1 334 ? -4.688 -5.655 21.141 1.00 90.38 334 ALA A C 1
ATOM 2687 O O . ALA A 1 334 ? -4.973 -4.460 21.043 1.00 90.38 334 ALA A O 1
ATOM 2688 N N . SER A 1 335 ? -3.637 -6.075 21.850 1.00 94.25 335 SER A N 1
ATOM 2689 C CA . SER A 1 335 ? -2.623 -5.141 22.342 1.00 94.25 335 SER A CA 1
ATOM 2690 C C . SER A 1 335 ? -1.782 -4.608 21.182 1.00 94.25 335 SER A C 1
ATOM 2692 O O . SER A 1 335 ? -1.654 -5.268 20.146 1.00 94.25 335 SER A O 1
ATOM 2694 N N . ASP A 1 336 ? -1.146 -3.451 21.368 1.00 93.06 336 ASP A N 1
ATOM 2695 C CA . ASP A 1 336 ? -0.334 -2.820 20.320 1.00 93.06 336 ASP A CA 1
ATOM 2696 C C . ASP A 1 336 ? 0.783 -3.741 19.816 1.00 93.06 336 ASP A C 1
ATOM 2698 O O . ASP A 1 336 ? 1.025 -3.828 18.613 1.00 93.06 336 ASP A O 1
ATOM 2702 N N . LEU A 1 337 ? 1.417 -4.504 20.716 1.00 94.75 337 LEU A N 1
ATOM 2703 C CA . LEU A 1 337 ? 2.444 -5.479 20.348 1.00 94.75 337 LEU A CA 1
ATOM 2704 C C . LEU A 1 337 ? 1.882 -6.578 19.438 1.00 94.75 337 LEU A C 1
ATOM 2706 O O . LEU A 1 337 ? 2.495 -6.909 18.425 1.00 94.75 337 LEU A O 1
ATOM 2710 N N . VAL A 1 338 ? 0.721 -7.141 19.786 1.00 94.81 338 VAL A N 1
ATOM 2711 C CA . VAL A 1 338 ? 0.095 -8.203 18.988 1.00 94.81 338 VAL A CA 1
ATOM 2712 C C . VAL A 1 338 ? -0.360 -7.659 17.637 1.00 94.81 338 VAL A C 1
ATOM 2714 O O . VAL A 1 338 ? -0.078 -8.282 16.615 1.00 94.81 338 VAL A O 1
ATOM 2717 N N . GLY A 1 339 ? -0.979 -6.474 17.610 1.00 93.94 339 GLY A N 1
ATOM 2718 C CA . GLY A 1 339 ? -1.365 -5.809 16.366 1.00 93.94 339 GLY A CA 1
ATOM 2719 C C . GLY A 1 339 ? -0.168 -5.564 15.448 1.00 93.94 339 GLY A C 1
ATOM 2720 O O . GLY A 1 339 ? -0.210 -5.909 14.267 1.00 93.94 339 GLY A O 1
ATOM 2721 N N . MET A 1 340 ? 0.949 -5.077 15.996 1.00 96.38 340 MET A N 1
ATOM 2722 C CA . MET A 1 340 ? 2.187 -4.905 15.235 1.00 96.38 340 MET A CA 1
ATOM 2723 C C . MET A 1 340 ? 2.729 -6.228 14.696 1.00 96.38 340 MET A C 1
ATOM 2725 O O . MET A 1 340 ? 3.071 -6.300 13.517 1.00 96.38 340 MET A O 1
ATOM 2729 N N . LEU A 1 341 ? 2.785 -7.284 15.512 1.00 96.50 341 LEU A N 1
ATOM 2730 C CA . LEU A 1 341 ? 3.249 -8.600 15.062 1.00 96.50 341 LEU A CA 1
ATOM 2731 C C . LEU A 1 341 ? 2.387 -9.144 13.917 1.00 96.50 341 LEU A C 1
ATOM 2733 O O . LEU A 1 341 ? 2.935 -9.619 12.922 1.00 96.50 341 LEU A O 1
ATOM 2737 N N . ILE A 1 342 ? 1.060 -9.025 14.017 1.00 96.31 342 ILE A N 1
ATOM 2738 C CA . ILE A 1 342 ? 0.140 -9.440 12.953 1.00 96.31 342 ILE A CA 1
ATOM 2739 C C . ILE A 1 342 ? 0.403 -8.637 11.674 1.00 96.31 342 ILE A C 1
ATOM 2741 O O . ILE A 1 342 ? 0.528 -9.234 10.606 1.00 96.31 342 ILE A O 1
ATOM 2745 N N . LEU A 1 343 ? 0.566 -7.314 11.766 1.00 96.94 343 LEU A N 1
ATOM 2746 C CA . LEU A 1 343 ? 0.859 -6.458 10.611 1.00 96.94 343 LEU A CA 1
ATOM 2747 C C . LEU A 1 343 ? 2.203 -6.792 9.948 1.00 96.94 343 LEU A C 1
ATOM 2749 O O . LEU A 1 343 ? 2.295 -6.827 8.717 1.00 96.94 343 LEU A O 1
ATOM 2753 N N . PHE A 1 344 ? 3.236 -7.087 10.740 1.00 97.69 344 PHE A N 1
ATOM 2754 C CA . PHE A 1 344 ? 4.533 -7.542 10.235 1.00 97.69 344 PHE A CA 1
ATOM 2755 C C . PHE A 1 344 ? 4.419 -8.894 9.525 1.00 97.69 344 PHE A C 1
ATOM 2757 O O . PHE A 1 344 ? 4.949 -9.053 8.429 1.00 97.69 344 PHE A O 1
ATOM 2764 N N . ILE A 1 345 ? 3.708 -9.863 10.106 1.00 97.06 345 ILE A N 1
ATOM 2765 C CA . ILE A 1 345 ? 3.502 -11.177 9.482 1.00 97.06 345 ILE A CA 1
ATOM 2766 C C . ILE A 1 345 ? 2.720 -11.021 8.174 1.00 97.06 345 ILE A C 1
ATOM 2768 O O . ILE A 1 345 ? 3.125 -11.544 7.137 1.00 97.06 345 ILE A O 1
ATOM 2772 N N . TYR A 1 346 ? 1.632 -10.257 8.201 1.00 97.50 346 TYR A N 1
ATOM 2773 C CA . TYR A 1 346 ? 0.774 -10.012 7.048 1.00 97.50 346 TYR A CA 1
ATOM 2774 C C . TYR A 1 346 ? 1.526 -9.341 5.887 1.00 97.50 346 TYR A C 1
ATOM 2776 O O . TYR A 1 346 ? 1.497 -9.835 4.756 1.00 97.50 346 TYR A O 1
ATOM 2784 N N . THR A 1 347 ? 2.256 -8.252 6.150 1.00 97.12 347 THR A N 1
ATOM 2785 C CA . THR A 1 347 ? 3.014 -7.544 5.104 1.00 97.12 347 THR A CA 1
ATOM 2786 C C . THR A 1 347 ? 4.203 -8.357 4.593 1.00 97.12 347 THR A C 1
ATOM 2788 O O . THR A 1 347 ? 4.518 -8.290 3.400 1.00 97.12 347 THR A O 1
ATOM 2791 N N . TYR A 1 348 ? 4.829 -9.169 5.450 1.00 96.69 348 TYR A N 1
ATOM 2792 C CA . TYR A 1 348 ? 5.881 -10.105 5.061 1.00 96.69 348 TYR A CA 1
ATOM 2793 C C . TYR A 1 348 ? 5.359 -11.189 4.113 1.00 96.69 348 TYR A C 1
ATOM 2795 O O . TYR A 1 348 ? 5.939 -11.398 3.046 1.00 96.69 348 TYR A O 1
ATOM 2803 N N . VAL A 1 349 ? 4.235 -11.833 4.449 1.00 96.50 349 VAL A N 1
ATOM 2804 C CA . VAL A 1 349 ? 3.603 -12.862 3.605 1.00 96.50 349 VAL A CA 1
ATOM 2805 C C . VAL A 1 349 ? 3.225 -12.287 2.241 1.00 96.50 349 VAL A C 1
ATOM 2807 O O . VAL A 1 349 ? 3.577 -12.870 1.215 1.00 96.50 349 VAL A O 1
ATOM 2810 N N . LEU A 1 350 ? 2.587 -11.113 2.204 1.00 96.31 350 LEU A N 1
ATOM 2811 C CA . LEU A 1 350 ? 2.251 -10.428 0.951 1.00 96.31 350 LEU A CA 1
ATOM 2812 C C . LEU A 1 350 ? 3.488 -10.146 0.088 1.00 96.31 350 LEU A C 1
ATOM 2814 O O . LEU A 1 350 ? 3.501 -10.433 -1.112 1.00 96.31 350 LEU A O 1
ATOM 2818 N N . SER A 1 351 ? 4.540 -9.609 0.708 1.00 95.19 351 SER A N 1
ATOM 2819 C CA . SER A 1 351 ? 5.809 -9.295 0.045 1.00 95.19 351 SER A CA 1
ATOM 2820 C C . SER A 1 351 ? 6.484 -10.551 -0.508 1.00 95.19 351 SER A C 1
ATOM 2822 O O . SER A 1 351 ? 6.980 -10.543 -1.635 1.00 95.19 351 SER A O 1
ATOM 2824 N N . MET A 1 352 ? 6.457 -11.649 0.251 1.00 93.75 352 MET A N 1
ATOM 2825 C CA . MET A 1 352 ? 7.059 -12.922 -0.139 1.00 93.75 352 MET A CA 1
ATOM 2826 C C . MET A 1 352 ? 6.312 -13.573 -1.305 1.00 93.75 352 MET A C 1
ATOM 2828 O O . MET A 1 352 ? 6.942 -14.062 -2.243 1.00 93.75 352 MET A O 1
ATOM 2832 N N . VAL A 1 353 ? 4.975 -13.534 -1.303 1.00 93.75 353 VAL A N 1
ATOM 2833 C CA . VAL A 1 353 ? 4.165 -14.022 -2.431 1.00 93.75 353 VAL A CA 1
ATOM 2834 C C . VAL A 1 353 ? 4.472 -13.220 -3.696 1.00 93.75 353 VAL A C 1
ATOM 2836 O O . VAL A 1 353 ? 4.736 -13.812 -4.743 1.00 93.75 353 VAL A O 1
ATOM 2839 N N . ALA A 1 354 ? 4.512 -11.885 -3.607 1.00 90.69 354 ALA A N 1
ATOM 2840 C CA . ALA A 1 354 ? 4.860 -11.034 -4.744 1.00 90.69 354 ALA A CA 1
ATOM 2841 C C . ALA A 1 354 ? 6.265 -11.348 -5.285 1.00 90.69 354 ALA A C 1
ATOM 2843 O O . ALA A 1 354 ? 6.443 -11.514 -6.495 1.00 90.69 354 ALA A O 1
ATOM 2844 N N . TYR A 1 355 ? 7.250 -11.476 -4.390 1.00 88.88 355 TYR A N 1
ATOM 2845 C CA . TYR A 1 355 ? 8.631 -11.807 -4.736 1.00 88.88 355 TYR A CA 1
ATOM 2846 C C . TYR A 1 355 ? 8.749 -13.182 -5.410 1.00 88.88 355 TYR A C 1
ATOM 2848 O O . TYR A 1 355 ? 9.382 -13.296 -6.459 1.00 88.88 355 TYR A O 1
ATOM 2856 N N . SER A 1 356 ? 8.078 -14.202 -4.867 1.00 88.38 356 SER A N 1
ATOM 2857 C CA . SER A 1 356 ? 8.037 -15.560 -5.426 1.00 88.38 356 SER A CA 1
ATOM 2858 C C . SER A 1 356 ? 7.391 -15.597 -6.817 1.00 88.38 356 SER A C 1
ATOM 2860 O O . SER A 1 356 ? 7.922 -16.181 -7.760 1.00 88.38 356 SER A O 1
ATOM 2862 N N . MET A 1 357 ? 6.278 -14.887 -7.016 1.00 86.88 357 MET A N 1
ATOM 2863 C CA . MET A 1 357 ? 5.675 -14.776 -8.348 1.00 86.88 357 MET A CA 1
ATOM 2864 C C . MET A 1 357 ? 6.617 -14.113 -9.357 1.00 86.88 357 MET A C 1
ATOM 2866 O O . MET A 1 357 ? 6.659 -14.507 -10.525 1.00 86.88 357 MET A O 1
ATOM 2870 N N . HIS A 1 358 ? 7.377 -13.108 -8.918 1.00 84.31 358 HIS A N 1
ATOM 2871 C CA . HIS A 1 358 ? 8.344 -12.423 -9.767 1.00 84.31 358 HIS A CA 1
ATOM 2872 C C . HIS A 1 358 ? 9.530 -13.324 -10.142 1.00 84.31 358 HIS A C 1
ATOM 2874 O O . HIS A 1 358 ? 9.933 -13.325 -11.311 1.00 84.31 358 HIS A O 1
ATOM 2880 N N . SER A 1 359 ? 10.056 -14.110 -9.192 1.00 78.38 359 SER A N 1
ATOM 2881 C CA . SER A 1 359 ? 11.157 -15.053 -9.434 1.00 78.38 359 SER A CA 1
ATOM 2882 C C . SER A 1 359 ? 10.747 -16.200 -10.362 1.00 78.38 359 SER A C 1
ATOM 2884 O O . SER A 1 359 ? 11.531 -16.585 -11.224 1.00 78.38 359 SER A O 1
ATOM 2886 N N . HIS A 1 360 ? 9.500 -16.671 -10.271 1.00 81.31 360 HIS A N 1
ATOM 2887 C CA . HIS A 1 360 ? 8.931 -17.687 -11.165 1.00 81.31 360 HIS A CA 1
ATOM 2888 C C . HIS A 1 360 ? 8.343 -17.123 -12.475 1.00 81.31 360 HIS A C 1
ATOM 2890 O O . HIS A 1 360 ? 7.714 -17.855 -13.235 1.00 81.31 360 HIS A O 1
ATOM 2896 N N . HIS A 1 361 ? 8.526 -15.828 -12.758 1.00 79.56 361 HIS A N 1
ATOM 2897 C CA . HIS A 1 361 ? 8.023 -15.151 -13.964 1.00 79.56 361 HIS A CA 1
ATOM 2898 C C . HIS A 1 361 ? 6.504 -15.252 -14.190 1.00 79.56 361 HIS A C 1
ATOM 2900 O O . HIS A 1 361 ? 6.011 -15.084 -15.310 1.00 79.56 361 HIS A O 1
ATOM 2906 N N . VAL A 1 362 ? 5.737 -15.439 -13.117 1.00 80.56 362 VAL A N 1
ATOM 2907 C CA . VAL A 1 362 ? 4.279 -15.511 -13.169 1.00 80.56 362 VAL A CA 1
ATOM 2908 C C . VAL A 1 362 ? 3.712 -14.098 -13.290 1.00 80.56 362 VAL A C 1
ATOM 2910 O O . VAL A 1 362 ? 3.796 -13.282 -12.368 1.00 80.56 362 VAL A O 1
ATOM 2913 N N . LYS A 1 363 ? 3.116 -13.794 -14.449 1.00 78.75 363 LYS A N 1
ATOM 2914 C CA . LYS A 1 363 ? 2.391 -12.540 -14.686 1.00 78.75 363 LYS A CA 1
ATOM 2915 C C . LYS A 1 363 ? 0.915 -12.807 -14.881 1.00 78.75 363 LYS A C 1
ATOM 2917 O O . LYS A 1 363 ? 0.504 -13.417 -15.865 1.00 78.75 363 LYS A O 1
ATOM 2922 N N . ILE A 1 364 ? 0.127 -12.260 -13.974 1.00 75.19 364 ILE A N 1
ATOM 2923 C CA . ILE A 1 364 ? -1.318 -12.336 -13.994 1.00 75.19 364 ILE A CA 1
ATOM 2924 C C . ILE A 1 364 ? -1.847 -11.067 -14.674 1.00 75.19 364 ILE A C 1
ATOM 2926 O O . ILE A 1 364 ? -1.851 -9.980 -14.098 1.00 75.19 364 ILE A O 1
ATOM 2930 N N . LYS A 1 365 ? -2.276 -11.189 -15.933 1.00 63.66 365 LYS A N 1
ATOM 2931 C CA . LYS A 1 365 ? -2.873 -10.078 -16.689 1.00 63.66 365 LYS A CA 1
ATOM 2932 C C . LYS A 1 365 ? -4.393 -10.178 -16.636 1.00 63.66 365 LYS A C 1
ATOM 2934 O O . LYS A 1 365 ? -4.983 -10.847 -17.477 1.00 63.66 365 LYS A O 1
ATOM 2939 N N . PHE A 1 366 ? -5.009 -9.509 -15.663 1.00 56.84 366 PHE A N 1
ATOM 2940 C CA . PHE A 1 366 ? -6.470 -9.467 -15.542 1.00 56.84 366 PHE A CA 1
ATOM 2941 C C . PHE A 1 366 ? -7.133 -8.202 -16.110 1.00 56.84 366 PHE A C 1
ATOM 2943 O O . PHE A 1 366 ? -8.351 -8.213 -16.248 1.00 56.84 366 PHE A O 1
ATOM 2950 N N . TRP A 1 367 ? -6.397 -7.152 -16.510 1.00 52.81 367 TRP A N 1
ATOM 2951 C CA . TRP A 1 367 ? -6.977 -6.004 -17.232 1.00 52.81 367 TRP A CA 1
ATOM 2952 C C . TRP A 1 367 ? -5.971 -5.187 -18.045 1.00 52.81 367 TRP A C 1
ATOM 2954 O O . TRP A 1 367 ? -4.749 -5.277 -17.774 1.00 52.81 367 TRP A O 1
#

Foldseek 3Di:
DVVVVVVLQVVLCVLQDDAQAAAPVLLVLLLVLQVLLQVLLPLQDDLCLFPNDPVVQVDPCVVVSLVVNCCSRQVSSLCCQFVCSVPSVVSSVVSCVVRNVSSVVCVVPPPPDDPPPPPDPPVVPPPPDDDDPDDDDPDDDPPPPDPFQVLLSLLLVLLSLLLLCLQLSLAPRGDSSQRDRQPHYDHNVVVSLVSNLVSVVCPDCVVVVVDDDQDPVVLVVLLVLLVVLVVVLVVVLVVCVVVVRDDPCSPAHNRDDSSVVSSVSSNVVSVDPDDDCPPVVVVVVVVVVVCVVPVDRSHGGLLSVLCSLAVVVLNVLSNVVSVVPVVVDNNYPDDSVRSSVVSSVSSSVSSVVSNVCVSVVPHDDSD

Radius of gyration: 22.83 Å; chains: 1; bounding box: 65×40×67 Å

Secondary structure (DSSP, 8-state):
-HHHHHHHHHHHHHHHSS---B-HHHHHHHHTHHHHHHHHHHHHS-HHHHHS-HHHHSSTTHHHHHHHHHIIIIIHHHHHHTTTGGGHHHHHHHHHHHHHHHHHHHHHHS-S----------GGGTTS-SS-------S------PPPHHHHHHHHHHHHHHHHHHHHTTSTTS-GGGSPPSSSSB-HHHHHHHHHHHHHHHTSTTTTT------HHHHHHHHHHTHHHHHHHHHHHHHHHHTT----HHHH-SS--HHHHHHHHHHHTTTS-SS-TTTHHHHHHHHHHHHHHHSS--PPPHHHHHHHHTHHHHHHHHHHHHHHHHHHS-STT--HHHHHHHHHHHHHHHHHHHHHHHHTT------

Sequence (367 aa):
MDFFFSSLKEEHVHFVSGHDGSDPFDVMLTVFSAPLAVFLCRCLLPSECTTGPRHLLNGKYAFLNFFVEYLILVATVLLSITYFSDMNLNFYLIISCVGIPWALLSKLLSPKHLKVERIGDDEDSHYRDGHARTTNNESNRPNNVEKPSYISVHRSYVNIATAICILAVDFKVFPRRFCKTETYGCSLMDVGVGSFIVSNAIVSREARGVTKRLGLRRLLKTVLSTWPLILLGMGRLLTLKSINYHEVVSEYGVHWNFFFTLAFVKITYNVQLLSFFMLADVLSYYLDLYRNVTNEWPREPRLLAAINGNGLFFFLLSNLLTGLINMSYDVIHASDLVGMLILFIYTYVLSMVAYSMHSHHVKIKFW